Protein AF-A0A1X9NEM0-F1 (afdb_monomer_lite)

Sequence (325 aa):
MRGSNWSEKEVSAAVTAYLKLYSAEKNGEKPVKSHIYNDLSKLHPNRTPKSFELKFQNISAVLHNENLPYCNGLKPRFNYQKLLRLVVLDQLDRTPIPSLEPHEILREKLSFLKNKGAIKADKKGTGKHGLALEEALGISANSSKKPDFMGIELKTKKDKSLQTLFSRTPSNYNYAIDKNDLFRKFAYQDPKRGRKALYTSFNNTPDSLGFYLATTDQKISVMHKNRELCSYEAEDIESALLSKHTRTAYIYITAKSSPPSFTINSVKYCQHPSIIRFLRLVREGKIYLDFTLSEKGEKIKDHGFLWRIKGDSINTLYLSNEDLI

Organism: NCBI:txid716816

pLDDT: mean 93.01, std 8.0, range [38.78, 98.62]

Radius of gyration: 24.97 Å; chains: 1; bounding box: 60×39×76 Å

Foldseek 3Di:
DQDDDQDLVLLLLLLVLQVVLVVCVVVVHDDDLLVSLVVSCVVVVSDHSVNSLVSLLCLCQLCQVVQHAGDAPSAHDVPDDPSNNVSNVVVCVVPPHDHDDQVLSVLVHQVSQQVVPKQAQQDDDDCSVVVSVLVSNNFDPDPDLAARGSREHEAEDADQAKAFQFFDAFPWFDAAPGPVRVQVVQWDQDPVVRWTWDWDKEAQDQDPSQWYWDDDLFWIFIDHPNDTGGIHGLVNVLCSCCSRPQKYKYWHWDFDVVVTIIHTDWIKIFHAFDSVLVRVCRVVRQKMWTFGWIDDPVDIDGPGGTIIGRSVCVNSRGPDMDISD

Secondary structure (DSSP, 8-state):
---PPPPHHHHHHHHHHHHHHHHHHHTT----HHHHHHHHHHHSTTS-HHHHHHHHHHHHHHHHHTT----TT--------HHHHHHHHHHHHHSPPPP--HHHHHHHHHHHHHHH-PEE--S-STTHHHHHHHHHHT-----SSS-SBTTBEEEEESSSS-EEEEE---SEESSSSSHHHHHHHHPEEETTTTEEEEEEEE-SS--TTSEEEEE-SSEEEEEETTEEEEEEEHHHHHHHHHHHHSEEEEEEEEEEETTEEEEEEEEEEEEEE-HHHHHHHHHTT-EEEEEEEEEETTEEEEEEEEEEE-GGGTGGGEEEEEE--

Structure (mmCIF, N/CA/C/O backbone):
data_AF-A0A1X9NEM0-F1
#
_entry.id   AF-A0A1X9NEM0-F1
#
loop_
_atom_site.group_PDB
_atom_site.id
_atom_site.type_symbol
_atom_site.label_atom_id
_atom_site.label_alt_id
_atom_site.label_comp_id
_atom_site.label_asym_id
_atom_site.label_entity_id
_atom_site.label_seq_id
_atom_site.pdbx_PDB_ins_code
_atom_site.Cartn_x
_atom_site.Cartn_y
_atom_site.Cartn_z
_atom_site.occupancy
_atom_site.B_iso_or_equiv
_atom_site.auth_seq_id
_atom_site.auth_comp_id
_atom_site.auth_asym_id
_atom_site.auth_atom_id
_atom_site.pdbx_PDB_model_num
ATOM 1 N N . MET A 1 1 ? -3.016 -6.279 43.813 1.00 38.78 1 MET A N 1
ATOM 2 C CA . MET A 1 1 ? -2.302 -7.103 42.811 1.00 38.78 1 MET A CA 1
ATOM 3 C C . MET A 1 1 ? -2.723 -6.666 41.410 1.00 38.78 1 MET A C 1
ATOM 5 O O . MET A 1 1 ? -3.852 -6.921 41.018 1.00 38.78 1 MET A O 1
ATOM 9 N N . ARG A 1 2 ? -1.874 -5.933 40.677 1.00 41.28 2 ARG A N 1
ATOM 10 C CA . ARG A 1 2 ? -2.163 -5.493 39.298 1.00 41.28 2 ARG A CA 1
ATOM 11 C C . ARG A 1 2 ? -1.501 -6.482 38.338 1.00 41.28 2 ARG A C 1
ATOM 13 O O . ARG A 1 2 ? -0.292 -6.423 38.170 1.00 41.28 2 ARG A O 1
ATOM 20 N N . GLY A 1 3 ? -2.274 -7.412 37.773 1.00 54.12 3 GLY A N 1
ATOM 21 C CA . GLY A 1 3 ? -1.739 -8.421 36.845 1.00 54.12 3 GLY A CA 1
ATOM 22 C C . GLY A 1 3 ? -2.456 -9.774 36.801 1.00 54.12 3 GLY A C 1
ATOM 23 O O . GLY A 1 3 ? -1.958 -10.674 36.138 1.00 54.12 3 GLY A O 1
ATOM 24 N N . SER A 1 4 ? -3.602 -9.953 37.470 1.00 69.31 4 SER A N 1
ATOM 25 C CA . SER A 1 4 ? -4.352 -11.214 37.385 1.00 69.31 4 SER A CA 1
ATOM 26 C C . SER A 1 4 ? -4.863 -11.476 35.963 1.00 69.31 4 SER A C 1
ATOM 28 O O . SER A 1 4 ? -5.190 -10.538 35.220 1.00 69.31 4 SER A O 1
ATOM 30 N N . ASN A 1 5 ? -4.965 -12.756 35.594 1.00 85.69 5 ASN A N 1
ATOM 31 C CA . ASN A 1 5 ? -5.602 -13.192 34.350 1.00 85.69 5 ASN A CA 1
ATOM 32 C C . ASN A 1 5 ? -7.031 -12.637 34.251 1.00 85.69 5 ASN A C 1
ATOM 34 O O . ASN A 1 5 ? -7.720 -12.503 35.262 1.00 85.69 5 ASN A O 1
ATOM 38 N N . TRP A 1 6 ? -7.456 -12.260 33.043 1.00 93.50 6 TRP A N 1
ATOM 39 C CA . TRP A 1 6 ? -8.822 -11.786 32.801 1.00 93.50 6 TRP A CA 1
ATOM 40 C C . TRP A 1 6 ? -9.802 -12.938 32.967 1.00 93.50 6 TRP A C 1
ATOM 42 O O . TRP A 1 6 ? -9.672 -13.942 32.268 1.00 93.50 6 TRP A O 1
ATOM 52 N N . SER A 1 7 ? -10.777 -12.780 33.862 1.00 94.00 7 SER A N 1
ATOM 53 C CA . SER A 1 7 ? -11.834 -13.777 34.035 1.00 94.00 7 SER A CA 1
ATOM 54 C C . SER A 1 7 ? -12.841 -13.709 32.889 1.00 94.00 7 SER A C 1
ATOM 56 O O . SER A 1 7 ? -12.981 -12.682 32.221 1.00 94.00 7 SER A O 1
ATOM 58 N N . GLU A 1 8 ? -13.584 -14.790 32.675 1.00 95.38 8 GLU A N 1
ATOM 59 C CA . GLU A 1 8 ? -14.657 -14.833 31.677 1.00 95.38 8 GLU A CA 1
ATOM 60 C C . GLU A 1 8 ? -15.703 -13.734 31.906 1.00 95.38 8 GLU A C 1
ATOM 62 O O . GLU A 1 8 ? -16.116 -13.072 30.956 1.00 95.38 8 GLU A O 1
ATOM 67 N N . LYS A 1 9 ? -16.054 -13.456 33.169 1.00 95.75 9 LYS A N 1
ATOM 68 C CA . LYS A 1 9 ? -16.986 -12.379 33.538 1.00 95.75 9 LYS A CA 1
ATOM 69 C C . LYS A 1 9 ? -16.477 -11.001 33.102 1.00 95.75 9 LYS A C 1
ATOM 71 O O . LYS A 1 9 ? -17.235 -10.219 32.536 1.00 95.75 9 LYS A O 1
ATOM 76 N N . GLU A 1 10 ? -15.197 -10.701 33.338 1.00 96.62 10 GLU A N 1
ATOM 77 C CA . GLU A 1 10 ? -14.582 -9.428 32.922 1.00 96.62 10 GLU A CA 1
ATOM 78 C C . GLU A 1 10 ? -14.511 -9.303 31.392 1.00 96.62 10 GLU A C 1
ATOM 80 O O . GLU A 1 10 ? -14.746 -8.229 30.835 1.00 96.62 10 GLU A O 1
ATOM 85 N N . VAL A 1 11 ? -14.180 -10.401 30.705 1.00 97.31 11 VAL A N 1
ATOM 86 C CA . VAL A 1 11 ? -14.108 -10.448 29.238 1.00 97.31 11 VAL A CA 1
ATOM 87 C C . VAL A 1 11 ? -15.489 -10.248 28.623 1.00 97.31 11 VAL A C 1
ATOM 89 O O . VAL A 1 11 ? -15.638 -9.398 27.749 1.00 97.31 11 VAL A O 1
ATOM 92 N N . SER A 1 12 ? -16.496 -10.972 29.105 1.00 97.12 12 SER A N 1
ATOM 93 C CA . SER A 1 12 ? -17.871 -10.907 28.599 1.00 97.12 12 SER A CA 1
ATOM 94 C C . SER A 1 12 ? -18.479 -9.518 28.782 1.00 97.12 12 SER A C 1
ATOM 96 O O . SER A 1 12 ? -19.111 -8.994 27.863 1.00 97.12 12 SER A O 1
ATOM 98 N N . ALA A 1 13 ? -18.215 -8.864 29.920 1.00 97.81 13 ALA A N 1
ATOM 99 C CA . ALA A 1 13 ? -18.624 -7.479 30.148 1.00 97.81 13 ALA A CA 1
ATOM 100 C C . ALA A 1 13 ? -17.978 -6.512 29.139 1.00 97.81 13 ALA A C 1
ATOM 102 O O . ALA A 1 13 ? -18.662 -5.658 28.572 1.00 97.81 13 ALA A O 1
ATOM 103 N N . ALA A 1 14 ? -16.678 -6.674 28.860 1.00 97.94 14 ALA A N 1
ATOM 104 C CA . ALA A 1 14 ? -15.978 -5.859 27.869 1.00 97.94 14 ALA A CA 1
ATOM 105 C C . ALA A 1 14 ? -16.512 -6.083 26.442 1.00 97.94 14 ALA A C 1
ATOM 107 O O . ALA A 1 14 ? -16.725 -5.111 25.722 1.00 97.94 14 ALA A O 1
ATOM 108 N N . VAL A 1 15 ? -16.753 -7.338 26.042 1.00 98.06 15 VAL A N 1
ATOM 109 C CA . VAL A 1 15 ? -17.305 -7.686 24.719 1.00 98.06 15 VAL A CA 1
ATOM 110 C C . VAL A 1 15 ? -18.715 -7.123 24.551 1.00 98.06 15 VAL A C 1
ATOM 112 O O . VAL A 1 15 ? -18.986 -6.438 23.568 1.00 98.06 15 VAL A O 1
ATOM 115 N N . THR A 1 16 ? -19.585 -7.305 25.546 1.00 97.31 16 THR A N 1
ATOM 116 C CA . THR A 1 16 ? -20.953 -6.761 25.530 1.00 97.31 16 THR A CA 1
ATOM 117 C C . THR A 1 16 ? -20.948 -5.239 25.381 1.00 97.31 16 THR A C 1
ATOM 119 O O . THR A 1 16 ? -21.658 -4.682 24.544 1.00 97.31 16 THR A O 1
ATOM 122 N N . ALA A 1 17 ? -20.127 -4.543 26.172 1.00 97.75 17 ALA A N 1
ATOM 123 C CA . ALA A 1 17 ? -20.021 -3.089 26.099 1.00 97.75 17 ALA A CA 1
ATOM 124 C C . ALA A 1 17 ? -19.432 -2.611 24.761 1.00 97.75 17 ALA A C 1
ATOM 126 O O . ALA A 1 17 ? -19.866 -1.588 24.231 1.00 97.75 17 ALA A O 1
ATOM 127 N N . TYR A 1 18 ? -18.487 -3.359 24.185 1.00 98.06 18 TYR A N 1
ATOM 128 C CA . TYR A 1 18 ? -17.942 -3.073 22.861 1.00 98.06 18 TYR A CA 1
ATOM 129 C C . TYR A 1 18 ? -19.012 -3.166 21.769 1.00 98.06 18 TYR A C 1
ATOM 131 O O . TYR A 1 18 ? -19.110 -2.264 20.942 1.00 98.06 18 TYR A O 1
ATOM 139 N N . LEU A 1 19 ? -19.833 -4.219 21.762 1.00 96.25 19 LEU A N 1
ATOM 140 C CA . LEU A 1 19 ? -20.875 -4.393 20.743 1.00 96.25 19 LEU A CA 1
ATOM 141 C C . LEU A 1 19 ? -21.992 -3.348 20.862 1.00 96.25 19 LEU A C 1
ATOM 143 O O . LEU A 1 19 ? -22.514 -2.882 19.848 1.00 96.25 19 LEU A O 1
ATOM 147 N N . LYS A 1 20 ? -22.306 -2.910 22.088 1.00 96.00 20 LYS A N 1
ATOM 148 C CA . LYS A 1 20 ? -23.198 -1.761 22.316 1.00 96.00 20 LYS A CA 1
ATOM 149 C C . LYS A 1 20 ? -22.610 -0.474 21.741 1.00 96.00 20 LYS A C 1
ATOM 151 O O . LYS A 1 20 ? -23.306 0.249 21.037 1.00 96.00 20 LYS A O 1
ATOM 156 N N . LEU A 1 21 ? -21.322 -0.219 21.987 1.00 96.56 21 LEU A N 1
ATOM 157 C CA . LEU A 1 21 ? -20.603 0.911 21.393 1.00 96.56 21 LEU A CA 1
ATOM 158 C C . LEU A 1 21 ? -20.609 0.839 19.858 1.00 96.56 21 LEU A C 1
ATOM 160 O O . LEU A 1 21 ? -20.847 1.854 19.213 1.00 96.56 21 LEU A O 1
ATOM 164 N N . TYR A 1 22 ? -20.371 -0.340 19.280 1.00 95.62 22 TYR A N 1
ATOM 165 C CA . TYR A 1 22 ? -20.419 -0.551 17.833 1.00 95.62 22 TYR A CA 1
ATOM 166 C C . TYR A 1 22 ? -21.799 -0.214 17.256 1.00 95.62 22 TYR A C 1
ATOM 168 O O . TYR A 1 22 ? -21.894 0.560 16.307 1.00 95.62 22 TYR A O 1
ATOM 176 N N . SER A 1 23 ? -22.862 -0.743 17.865 1.00 94.38 23 SER A N 1
ATOM 177 C CA . SER A 1 23 ? -24.245 -0.497 17.433 1.00 94.38 23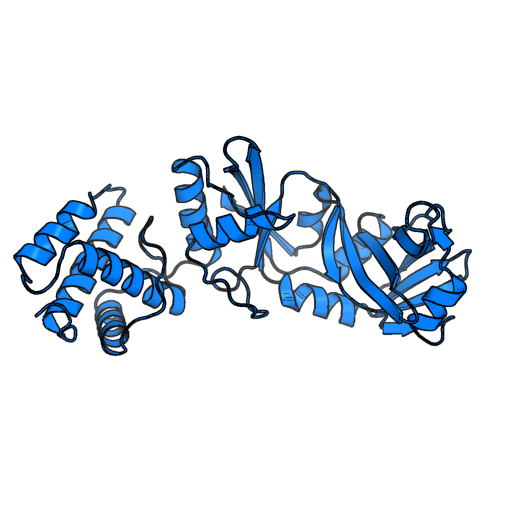 SER A CA 1
ATOM 178 C C . SER A 1 23 ? -24.604 0.990 17.511 1.00 94.38 23 SER A C 1
ATOM 180 O O . SER A 1 23 ? -25.146 1.542 16.559 1.00 94.38 23 SER A O 1
ATOM 182 N N . ALA A 1 24 ? -24.223 1.664 18.600 1.00 95.00 24 ALA A N 1
ATOM 183 C CA . ALA A 1 24 ? -24.415 3.103 18.759 1.00 95.00 24 ALA A CA 1
ATOM 184 C C . ALA A 1 24 ? -23.673 3.910 17.675 1.00 95.00 24 ALA A C 1
ATOM 186 O O . ALA A 1 24 ? -24.271 4.772 17.033 1.00 95.00 24 ALA A O 1
ATOM 187 N N . GLU A 1 25 ? -22.396 3.599 17.399 1.00 93.62 25 GLU A N 1
ATOM 188 C CA . GLU A 1 25 ? -21.638 4.254 16.318 1.00 93.62 25 GLU A CA 1
ATOM 189 C C . GLU A 1 25 ? -22.302 4.047 14.943 1.00 93.62 25 GLU A C 1
ATOM 191 O O . GLU A 1 25 ? -22.322 4.970 14.127 1.00 93.62 25 GLU A O 1
ATOM 196 N N . LYS A 1 26 ? -22.872 2.863 14.685 1.00 91.69 26 LYS A N 1
ATOM 197 C CA . LYS A 1 26 ? -23.581 2.557 13.431 1.00 91.69 26 LYS A CA 1
ATOM 198 C C . LYS A 1 26 ? -24.909 3.299 13.296 1.00 91.69 26 LYS A C 1
ATOM 200 O O . LYS A 1 26 ? -25.263 3.681 12.186 1.00 91.69 26 LYS A O 1
ATOM 205 N N . ASN A 1 27 ? -25.569 3.596 14.411 1.00 93.25 27 ASN A N 1
ATOM 206 C CA . ASN A 1 27 ? -26.772 4.430 14.456 1.00 93.25 27 ASN A CA 1
ATOM 207 C C . ASN A 1 27 ? -26.468 5.941 14.397 1.00 93.25 27 ASN A C 1
ATOM 209 O O . ASN A 1 27 ? -27.368 6.762 14.555 1.00 93.25 27 ASN A O 1
ATOM 213 N N . GLY A 1 28 ? -25.207 6.331 14.173 1.00 91.88 28 GLY A N 1
ATOM 214 C CA . GLY A 1 28 ? -24.791 7.732 14.081 1.00 91.88 28 GLY A CA 1
ATOM 215 C C . GLY A 1 28 ? -24.584 8.417 15.434 1.00 91.88 28 GLY A C 1
ATOM 216 O O . GLY A 1 28 ? -24.274 9.612 15.479 1.00 91.88 28 GLY A O 1
ATOM 217 N N . GLU A 1 29 ? -24.701 7.680 16.538 1.00 94.62 29 GLU A N 1
ATOM 218 C CA . GLU A 1 29 ? -24.400 8.197 17.866 1.00 94.62 29 GLU A CA 1
ATOM 219 C C . GLU A 1 29 ? -22.887 8.401 18.035 1.00 94.62 29 GLU A C 1
ATOM 221 O O . GLU A 1 29 ? -22.053 7.762 17.385 1.00 94.62 29 GLU A O 1
ATOM 226 N N . LYS A 1 30 ? -22.500 9.284 18.963 1.00 90.50 30 LYS A N 1
ATOM 227 C CA . LYS A 1 30 ? -21.088 9.569 19.273 1.00 90.50 30 LYS A CA 1
ATOM 228 C C . LYS A 1 30 ? -20.768 9.311 20.751 1.00 90.50 30 LYS A C 1
ATOM 230 O O . LYS A 1 30 ? -20.465 10.265 21.473 1.00 90.50 30 LYS A O 1
ATOM 235 N N . PRO A 1 31 ? -20.819 8.052 21.233 1.00 91.88 31 PRO A N 1
ATOM 236 C CA . PRO A 1 31 ? -20.556 7.760 22.635 1.00 91.88 31 PRO A CA 1
ATOM 237 C C . PRO A 1 31 ? -19.139 8.160 23.057 1.00 91.88 31 PRO A C 1
ATOM 239 O O . PRO A 1 31 ? -18.149 7.925 22.353 1.00 91.88 31 PRO A O 1
ATOM 242 N N . VAL A 1 32 ? -19.023 8.712 24.264 1.00 94.38 32 VAL A N 1
ATOM 243 C CA . VAL A 1 32 ? -17.734 9.065 24.861 1.00 94.38 32 VAL A CA 1
ATOM 244 C C . VAL A 1 32 ? -17.101 7.808 25.459 1.00 94.38 32 VAL A C 1
ATOM 246 O O . VAL A 1 32 ? -17.431 7.381 26.564 1.00 94.38 32 VAL A O 1
ATOM 249 N N . LYS A 1 33 ? -16.159 7.209 24.723 1.00 95.62 33 LYS A N 1
ATOM 250 C CA . LYS A 1 33 ? -15.505 5.936 25.085 1.00 95.62 33 LYS A CA 1
ATOM 251 C C . LYS A 1 33 ? -14.910 5.920 26.503 1.00 95.62 33 LYS A C 1
ATOM 253 O O . LYS A 1 33 ? -14.956 4.888 27.165 1.00 95.62 33 LYS A O 1
ATOM 258 N N . SER A 1 34 ? -14.385 7.048 26.991 1.00 96.50 34 SER A N 1
ATOM 259 C CA . SER A 1 34 ? -13.824 7.138 28.348 1.00 96.50 34 SER A CA 1
ATOM 260 C C . SER A 1 34 ? -14.867 6.906 29.446 1.00 96.50 34 SER A C 1
ATOM 262 O O . SER A 1 34 ? -14.522 6.307 30.462 1.00 96.50 34 SER A O 1
ATOM 264 N N . HIS A 1 35 ? -16.130 7.300 29.245 1.00 97.50 35 HIS A N 1
ATOM 265 C CA . HIS A 1 35 ? -17.208 7.018 30.200 1.00 97.50 35 HIS A CA 1
ATOM 266 C C . HIS A 1 35 ? -17.460 5.510 30.302 1.00 97.50 35 HIS A C 1
ATOM 268 O O . HIS A 1 35 ? -17.436 4.965 31.401 1.00 97.50 35 HIS A O 1
ATOM 274 N N . ILE A 1 36 ? -17.540 4.819 29.159 1.00 97.88 36 ILE A N 1
ATOM 275 C CA . ILE A 1 36 ? -17.721 3.359 29.099 1.00 97.88 36 ILE A CA 1
ATOM 276 C C . ILE A 1 36 ? -16.602 2.640 29.865 1.00 97.88 36 ILE A C 1
ATOM 278 O O . ILE A 1 36 ? -16.859 1.724 30.645 1.00 97.88 36 ILE A O 1
ATOM 282 N N . TYR A 1 37 ? -15.347 3.063 29.682 1.00 98.12 37 TYR A N 1
ATOM 283 C CA . TYR A 1 37 ? -14.214 2.454 30.384 1.00 98.12 37 TYR A CA 1
ATOM 284 C C . TYR A 1 37 ? -14.254 2.694 31.894 1.00 98.12 37 TYR A C 1
ATOM 286 O O . TYR A 1 37 ? -13.898 1.801 32.663 1.00 98.12 37 TYR A O 1
ATOM 294 N N . ASN A 1 38 ? -14.679 3.886 32.318 1.00 97.56 38 ASN A N 1
ATOM 295 C CA . ASN A 1 38 ? -14.837 4.216 33.731 1.00 97.56 38 ASN A CA 1
ATOM 296 C C . ASN A 1 38 ? -15.950 3.383 34.371 1.00 97.56 38 ASN A C 1
ATOM 298 O O . ASN A 1 38 ? -15.751 2.844 35.456 1.00 97.56 38 ASN A O 1
ATOM 302 N N . ASP A 1 39 ? -17.083 3.220 33.695 1.00 97.94 39 ASP A N 1
ATOM 303 C CA . ASP A 1 39 ? -18.210 2.449 34.220 1.00 97.94 39 ASP A CA 1
ATOM 304 C C . ASP A 1 39 ? -17.885 0.955 34.313 1.00 97.94 39 ASP A C 1
ATOM 306 O O . ASP A 1 39 ? -18.138 0.330 35.343 1.00 97.94 39 ASP A O 1
ATOM 310 N N . LEU A 1 40 ? -17.202 0.397 33.308 1.00 97.81 40 LEU A N 1
ATOM 311 C CA . LEU A 1 40 ? -16.676 -0.969 33.381 1.00 97.81 40 LEU A CA 1
ATOM 312 C C . LEU A 1 40 ? -15.669 -1.143 34.528 1.00 97.81 40 LEU A C 1
ATOM 314 O O . LEU A 1 40 ? -15.681 -2.166 35.208 1.00 97.81 40 LEU A O 1
ATOM 318 N N . SER A 1 41 ? -14.813 -0.148 34.774 1.00 96.94 41 SER A N 1
ATOM 319 C CA . SER A 1 41 ? -13.846 -0.175 35.877 1.00 96.94 41 SER A CA 1
ATOM 320 C C . SER A 1 41 ? -14.517 -0.124 37.253 1.00 96.94 41 SER A C 1
ATOM 322 O O . SER A 1 41 ? -14.085 -0.842 38.152 1.00 96.94 41 SER A O 1
ATOM 324 N N . LYS A 1 42 ? -15.615 0.629 37.414 1.00 96.88 42 LYS A N 1
ATOM 325 C CA . LYS A 1 42 ? -16.424 0.618 38.650 1.00 96.88 42 LYS A CA 1
ATOM 326 C C . LYS A 1 42 ? -17.036 -0.762 38.915 1.00 96.88 42 LYS A C 1
ATOM 328 O O . LYS A 1 42 ? -17.040 -1.216 40.054 1.00 96.88 42 LYS A O 1
ATOM 333 N N . LEU A 1 43 ? -17.522 -1.437 37.868 1.00 96.38 43 LEU A N 1
ATOM 334 C CA . LEU A 1 43 ? -18.105 -2.784 37.966 1.00 96.38 43 LEU A CA 1
ATOM 335 C C . LEU A 1 43 ? -17.050 -3.882 38.180 1.00 96.38 43 LEU A C 1
ATOM 337 O O . LEU A 1 43 ? -17.340 -4.923 38.769 1.00 96.38 43 LEU A O 1
ATOM 341 N N . HIS A 1 44 ? -15.825 -3.656 37.705 1.00 95.12 44 HIS A N 1
ATOM 342 C CA . HIS A 1 44 ? -14.708 -4.593 37.781 1.00 95.12 44 HIS A CA 1
ATOM 343 C C . HIS A 1 44 ? -13.471 -3.903 38.383 1.00 95.12 44 HIS A C 1
ATOM 345 O O . HIS A 1 44 ? -12.524 -3.596 37.652 1.00 95.12 44 HIS A O 1
ATOM 351 N N . PRO A 1 45 ? -13.429 -3.691 39.714 1.00 90.25 45 PRO A N 1
ATOM 352 C CA . PRO A 1 45 ? -12.425 -2.843 40.372 1.00 90.25 45 PRO A CA 1
ATOM 353 C C . PRO A 1 45 ? -10.977 -3.352 40.247 1.00 90.25 45 PRO A C 1
ATOM 355 O O . PRO A 1 45 ? -10.026 -2.600 40.456 1.00 90.25 45 PRO A O 1
ATOM 358 N N . ASN A 1 46 ? -10.781 -4.611 39.840 1.00 92.00 46 ASN A N 1
ATOM 359 C CA . ASN A 1 46 ? -9.462 -5.172 39.526 1.00 92.00 46 ASN A CA 1
ATOM 360 C C . ASN A 1 46 ? -8.880 -4.671 38.187 1.00 92.00 46 ASN A C 1
ATOM 362 O O . ASN A 1 46 ? -7.717 -4.946 37.874 1.00 92.00 46 ASN A O 1
ATOM 366 N N . ARG A 1 47 ? -9.665 -3.946 37.379 1.00 94.44 47 ARG A N 1
ATOM 367 C CA . ARG A 1 47 ? -9.286 -3.433 36.057 1.00 94.44 47 ARG A CA 1
ATOM 368 C C . ARG A 1 47 ? -9.413 -1.922 36.013 1.00 94.44 47 ARG A C 1
ATOM 370 O O . ARG A 1 47 ? -10.410 -1.356 36.443 1.00 94.44 47 ARG A O 1
ATOM 377 N N . THR A 1 48 ? -8.409 -1.265 35.440 1.00 96.44 48 THR A N 1
ATOM 378 C CA . THR A 1 48 ? -8.434 0.188 35.237 1.00 96.44 48 THR A CA 1
ATOM 379 C C . THR A 1 48 ? -9.172 0.542 33.942 1.00 96.44 48 THR A C 1
ATOM 381 O O . THR A 1 48 ? -9.258 -0.302 33.040 1.00 96.44 48 THR A O 1
ATOM 384 N N . PRO A 1 49 ? -9.610 1.802 33.764 1.00 97.50 49 PRO A N 1
ATOM 385 C CA . PRO A 1 49 ? -10.171 2.258 32.492 1.00 97.50 49 PRO A CA 1
ATOM 386 C C . PRO A 1 49 ? -9.210 2.018 31.317 1.00 97.50 49 PRO A C 1
ATOM 388 O O . PRO A 1 49 ? -9.615 1.575 30.242 1.00 97.50 49 PRO A O 1
ATOM 391 N N . LYS A 1 50 ? -7.899 2.200 31.542 1.00 96.69 50 LYS A N 1
ATOM 392 C CA . LYS A 1 50 ? -6.877 1.925 30.523 1.00 96.69 50 LYS A CA 1
ATOM 393 C C . LYS A 1 50 ? -6.818 0.445 30.134 1.00 96.69 50 LYS A C 1
ATOM 395 O O . LYS A 1 50 ? -6.602 0.127 28.966 1.00 96.69 50 LYS A O 1
ATOM 400 N N . SER A 1 51 ? -7.017 -0.467 31.087 1.00 95.88 51 SER A N 1
ATOM 401 C CA . SER A 1 51 ? -7.094 -1.903 30.800 1.00 95.88 51 SER A CA 1
ATOM 402 C C . SER A 1 51 ? -8.285 -2.243 29.897 1.00 95.88 51 SER A C 1
ATOM 404 O O . SER A 1 51 ? -8.132 -3.079 29.007 1.00 95.88 51 SER A O 1
ATOM 406 N N . PHE A 1 52 ? -9.431 -1.578 30.072 1.00 97.69 52 PHE A N 1
ATOM 407 C CA . PHE A 1 52 ? -10.594 -1.747 29.194 1.00 97.69 52 PHE A CA 1
ATOM 408 C C . PHE A 1 52 ? -10.383 -1.154 27.802 1.00 97.69 52 PHE A C 1
ATOM 410 O O . PHE A 1 52 ? -10.715 -1.815 26.823 1.00 97.69 52 PHE A O 1
ATOM 417 N N . GLU A 1 53 ? -9.744 0.011 27.679 1.00 97.81 53 GLU A N 1
ATOM 418 C CA . GLU A 1 53 ? -9.369 0.564 26.368 1.00 97.81 53 GLU A CA 1
ATOM 419 C C . GLU A 1 53 ? -8.505 -0.430 25.569 1.00 97.81 53 GLU A C 1
ATOM 421 O O . GLU A 1 53 ? -8.794 -0.730 24.409 1.00 97.81 53 GLU A O 1
ATOM 426 N N . LEU A 1 54 ? -7.472 -1.000 26.202 1.00 96.50 54 LEU A N 1
ATOM 427 C CA . LEU A 1 54 ? -6.621 -2.018 25.575 1.00 96.50 54 LEU A CA 1
ATOM 428 C C . LEU A 1 54 ? -7.410 -3.290 25.235 1.00 96.50 54 LEU A C 1
ATOM 430 O O . LEU A 1 54 ? -7.180 -3.893 24.186 1.00 96.50 54 LEU A O 1
ATOM 434 N N . LYS A 1 55 ? -8.368 -3.682 26.083 1.00 97.38 55 LYS A N 1
ATOM 435 C CA . LYS A 1 55 ? -9.250 -4.821 25.810 1.00 97.38 55 LYS A CA 1
ATOM 436 C C . LYS A 1 55 ? -10.151 -4.567 24.599 1.00 97.38 55 LYS A C 1
ATOM 438 O O . LYS A 1 55 ? -10.305 -5.459 23.775 1.00 97.38 55 LYS A O 1
ATOM 443 N N . PHE A 1 56 ? -10.676 -3.356 24.434 1.00 98.31 56 PHE A N 1
ATOM 444 C CA . PHE A 1 56 ? -11.484 -2.963 23.274 1.00 98.31 56 PHE A CA 1
ATOM 445 C C . PHE A 1 56 ? -10.656 -2.955 21.978 1.00 98.31 56 PHE A C 1
ATOM 447 O O . PHE A 1 56 ? -11.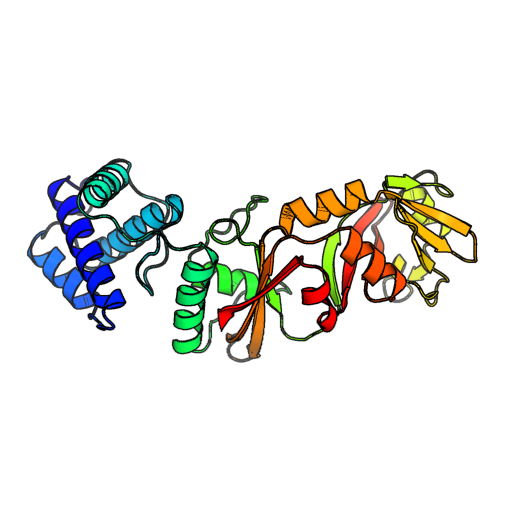127 -3.380 20.921 1.00 98.31 56 PHE A O 1
ATOM 454 N N . GLN A 1 57 ? -9.389 -2.543 22.051 1.00 97.44 57 GLN A N 1
ATOM 455 C CA . GLN A 1 57 ? -8.445 -2.684 20.936 1.00 97.44 57 GLN A CA 1
ATOM 456 C C . GLN A 1 57 ? -8.163 -4.157 20.602 1.00 97.44 57 GLN A C 1
ATOM 458 O O . GLN A 1 57 ? -8.043 -4.515 19.430 1.00 97.44 57 GLN A O 1
ATOM 463 N N . ASN A 1 58 ? -8.096 -5.034 21.610 1.00 97.31 58 ASN A N 1
ATOM 464 C CA . ASN A 1 58 ? -7.991 -6.473 21.378 1.00 97.31 58 ASN A CA 1
ATOM 465 C C . ASN A 1 58 ? -9.252 -7.049 20.713 1.00 97.31 58 ASN A C 1
ATOM 467 O O . ASN A 1 58 ? -9.119 -7.856 19.801 1.00 97.31 58 ASN A O 1
ATOM 471 N N . ILE A 1 59 ? -10.455 -6.618 21.112 1.00 98.06 59 ILE A N 1
ATOM 472 C CA . ILE A 1 59 ? -11.711 -7.022 20.449 1.00 98.06 59 ILE A CA 1
ATOM 473 C C . ILE A 1 59 ? -11.684 -6.596 18.977 1.00 98.06 59 ILE A C 1
ATOM 475 O O . ILE A 1 59 ? -11.957 -7.406 18.099 1.00 98.06 59 ILE A O 1
ATOM 479 N N . SER A 1 60 ? -11.239 -5.368 18.695 1.00 97.31 60 SER A N 1
ATOM 480 C CA . SER A 1 60 ? -11.078 -4.873 17.318 1.00 97.31 60 SER A CA 1
ATOM 481 C C . SER A 1 60 ? -10.096 -5.723 16.500 1.00 97.31 60 SER A C 1
ATOM 483 O O . SER A 1 60 ? -10.292 -5.890 15.304 1.00 97.31 60 SER A O 1
ATOM 485 N N . ALA A 1 61 ? -9.065 -6.301 17.128 1.00 95.50 61 ALA A N 1
ATOM 486 C CA . ALA A 1 61 ? -8.164 -7.243 16.461 1.00 95.50 61 ALA A CA 1
ATOM 487 C C . ALA A 1 61 ? -8.793 -8.610 16.187 1.00 95.50 61 ALA A C 1
ATOM 489 O O . ALA A 1 61 ? -8.496 -9.198 15.151 1.00 95.50 61 ALA A O 1
ATOM 490 N N . VAL A 1 62 ? -9.662 -9.106 17.076 1.00 96.06 62 VAL A N 1
ATOM 491 C CA . VAL A 1 62 ? -10.443 -10.319 16.794 1.00 96.06 62 VAL A CA 1
ATOM 492 C C . VAL A 1 62 ? -11.350 -10.069 15.591 1.00 96.06 62 VAL A C 1
ATOM 494 O O . VAL A 1 62 ? -11.257 -10.808 14.621 1.00 96.06 62 VAL A O 1
ATOM 497 N N . LEU A 1 63 ? -12.130 -8.982 15.596 1.00 96.06 63 LEU A N 1
ATOM 498 C CA . LEU A 1 63 ? -13.006 -8.621 14.473 1.00 96.06 63 LEU A CA 1
ATOM 499 C C . LEU A 1 63 ? -12.223 -8.421 13.171 1.00 96.06 63 LEU A C 1
ATOM 501 O O . LEU A 1 63 ? -12.630 -8.921 12.129 1.00 96.06 63 LEU A O 1
ATOM 505 N N . HIS A 1 64 ? -11.056 -7.773 13.236 1.00 94.00 64 HIS A N 1
ATOM 506 C CA . HIS A 1 64 ? -10.182 -7.625 12.076 1.00 94.00 64 HIS A CA 1
ATOM 507 C C . HIS A 1 64 ? -9.749 -8.981 11.492 1.00 94.00 64 HIS A C 1
ATOM 509 O O . HIS A 1 64 ? -9.728 -9.144 10.276 1.00 94.00 64 HIS A O 1
ATOM 515 N N . ASN A 1 65 ? -9.397 -9.955 12.336 1.00 92.38 65 ASN A N 1
ATOM 516 C CA . ASN A 1 65 ? -8.997 -11.290 11.879 1.00 92.38 65 ASN A CA 1
ATOM 517 C C . ASN A 1 65 ? -10.150 -12.076 11.242 1.00 92.38 65 ASN A C 1
ATOM 519 O O . ASN A 1 65 ? -9.898 -12.900 10.369 1.00 92.38 65 ASN A O 1
ATOM 523 N N . GLU A 1 66 ? -11.388 -11.794 11.645 1.00 92.69 66 GLU A N 1
ATOM 524 C CA . GLU A 1 66 ? -12.601 -12.373 11.056 1.00 92.69 66 GLU A CA 1
ATOM 525 C C . GLU A 1 66 ? -13.131 -11.541 9.860 1.00 92.69 66 GLU A C 1
ATOM 527 O O . GLU A 1 66 ? -14.228 -11.794 9.375 1.00 92.69 66 GLU A O 1
ATOM 532 N N . ASN A 1 67 ? -12.369 -10.547 9.366 1.00 93.38 67 ASN A N 1
ATOM 533 C CA . ASN A 1 67 ? -12.768 -9.596 8.310 1.00 93.38 67 ASN A CA 1
ATOM 534 C C . ASN A 1 67 ? -14.088 -8.851 8.597 1.00 93.38 67 ASN A C 1
ATOM 536 O O . ASN A 1 67 ? -14.843 -8.525 7.684 1.00 93.38 67 ASN A O 1
ATOM 540 N N . LEU A 1 68 ? -14.363 -8.562 9.870 1.00 95.50 68 LEU A N 1
ATOM 541 C CA . LEU A 1 68 ? -15.563 -7.854 10.307 1.00 95.50 68 LEU A CA 1
ATOM 542 C C . LEU A 1 68 ? -15.280 -6.375 10.604 1.00 95.50 68 LEU A C 1
ATOM 544 O O . LEU A 1 68 ? -14.177 -6.014 11.040 1.00 95.50 68 LEU A O 1
ATOM 548 N N . PRO A 1 69 ? -16.280 -5.493 10.421 1.00 95.62 69 PRO A N 1
ATOM 549 C CA . PRO A 1 69 ? -16.158 -4.100 10.819 1.00 95.62 69 PRO A CA 1
ATOM 550 C C . PRO A 1 69 ? -15.989 -3.968 12.338 1.00 95.62 69 PRO A C 1
ATOM 552 O O . PRO A 1 69 ? -16.525 -4.737 13.129 1.00 95.62 69 PRO A O 1
ATOM 555 N N . TYR A 1 70 ? -15.251 -2.940 12.748 1.00 95.81 70 TYR A N 1
ATOM 556 C CA . TYR A 1 70 ? -14.920 -2.653 14.145 1.00 95.81 70 TYR A CA 1
ATOM 557 C C . TYR A 1 70 ? -15.081 -1.156 14.436 1.00 95.81 70 TYR A C 1
ATOM 559 O O . TYR A 1 70 ? -15.156 -0.352 13.508 1.00 95.81 70 TYR A O 1
ATOM 567 N N . CYS A 1 71 ? -15.126 -0.744 15.702 1.00 95.75 71 CYS A N 1
ATOM 568 C CA . CYS A 1 71 ? -15.353 0.657 16.081 1.00 95.75 71 CYS A CA 1
ATOM 569 C C . CYS A 1 71 ? -14.240 1.609 15.606 1.00 95.75 71 CYS A C 1
ATOM 571 O O . CYS A 1 71 ? -13.067 1.240 15.457 1.00 95.75 71 CYS A O 1
ATOM 573 N N . ASN A 1 72 ? -14.581 2.878 15.390 1.00 93.25 72 ASN A N 1
ATOM 574 C CA . ASN A 1 72 ? -13.622 3.899 14.969 1.00 93.25 72 ASN A CA 1
ATOM 575 C C . ASN A 1 72 ? -12.754 4.414 16.127 1.00 93.25 72 ASN A C 1
ATOM 577 O O . ASN A 1 72 ? -13.184 4.555 17.273 1.00 93.25 72 ASN A O 1
ATOM 581 N N . GLY A 1 73 ? -11.480 4.693 15.840 1.00 91.56 73 GLY A N 1
ATOM 582 C CA . GLY A 1 73 ? -10.501 5.110 16.852 1.00 91.56 73 GLY A CA 1
ATOM 583 C C . GLY A 1 73 ? -10.024 3.995 17.795 1.00 91.56 73 GLY A C 1
ATOM 584 O O . GLY A 1 73 ? -9.155 4.253 18.626 1.00 91.56 73 GLY A O 1
ATOM 585 N N . LEU A 1 74 ? -10.527 2.764 17.649 1.00 95.00 74 LEU A N 1
ATOM 586 C CA . LEU A 1 74 ? -10.058 1.579 18.370 1.00 95.00 74 LEU A CA 1
ATOM 587 C C . LEU A 1 74 ? -9.185 0.726 17.455 1.00 95.00 74 LEU A C 1
ATOM 589 O O . LEU A 1 74 ? -9.643 -0.208 16.808 1.00 95.00 74 LEU A O 1
ATOM 593 N N . LYS A 1 75 ? -7.905 1.102 17.378 1.00 93.69 75 LYS A N 1
ATOM 594 C CA . LYS A 1 75 ? -6.914 0.402 16.554 1.00 93.69 75 LYS A CA 1
ATOM 595 C C . LYS A 1 75 ? -6.775 -1.062 17.005 1.00 93.69 75 LYS A C 1
ATOM 597 O O . LYS A 1 75 ? -6.622 -1.282 18.209 1.00 93.69 75 LYS A O 1
ATOM 602 N N . PRO A 1 76 ? -6.778 -2.040 16.083 1.00 95.19 76 PRO A N 1
ATOM 603 C CA . PRO A 1 76 ? -6.508 -3.437 16.401 1.00 95.19 76 PRO A CA 1
ATOM 604 C C . PRO A 1 76 ? -5.210 -3.634 17.195 1.00 95.19 76 PRO A C 1
ATOM 606 O O . PRO A 1 76 ? -4.145 -3.144 16.821 1.00 95.19 76 PRO A O 1
ATOM 609 N N . ARG A 1 77 ? -5.288 -4.387 18.298 1.00 94.00 77 ARG A N 1
ATOM 610 C CA . ARG A 1 77 ? -4.127 -4.859 19.064 1.00 94.00 77 ARG A CA 1
ATOM 611 C C . ARG A 1 77 ? -4.109 -6.388 19.096 1.00 94.00 77 ARG A C 1
ATOM 613 O O . ARG A 1 77 ? -4.843 -7.000 19.866 1.00 94.00 77 ARG A O 1
ATOM 620 N N . PHE A 1 78 ? -3.252 -6.995 18.278 1.00 91.38 78 PHE A N 1
ATOM 621 C CA . PHE A 1 78 ? -3.260 -8.441 17.994 1.00 91.38 78 PHE A CA 1
ATOM 622 C C . PHE A 1 78 ? -2.701 -9.341 19.106 1.00 91.38 78 PHE A C 1
ATOM 624 O O . PHE A 1 78 ? -2.905 -10.549 19.072 1.00 91.38 78 PHE A O 1
ATOM 631 N N . ASN A 1 79 ? -2.032 -8.779 20.116 1.00 91.00 79 ASN A N 1
ATOM 632 C CA . ASN A 1 79 ? -1.634 -9.549 21.293 1.00 91.00 79 ASN A CA 1
ATOM 633 C C . ASN A 1 79 ? -2.817 -9.661 22.270 1.00 91.00 79 ASN A C 1
ATOM 635 O O . ASN A 1 79 ? -3.086 -8.721 23.029 1.00 91.00 79 ASN A O 1
ATOM 639 N N . TYR A 1 80 ? -3.529 -10.789 22.221 1.00 92.38 80 TYR A N 1
ATOM 640 C CA . TYR A 1 80 ? -4.663 -11.096 23.089 1.00 92.38 80 TYR A CA 1
ATOM 641 C C . TYR A 1 80 ? -4.733 -12.582 23.471 1.00 92.38 80 TYR A C 1
ATOM 643 O O . TYR A 1 80 ? -4.236 -13.461 22.775 1.00 92.38 80 TYR A O 1
ATOM 651 N N . GLN A 1 81 ? -5.387 -12.866 24.598 1.00 89.81 81 GLN A N 1
ATOM 652 C CA . GLN A 1 81 ? -5.585 -14.222 25.120 1.00 89.81 81 GLN A CA 1
ATOM 653 C C . GLN A 1 81 ? -6.610 -15.027 24.302 1.00 89.81 81 GLN A C 1
ATOM 655 O O . GLN A 1 81 ? -7.597 -14.464 23.825 1.00 89.81 81 GLN A O 1
ATOM 660 N N . LYS A 1 82 ? -6.453 -16.358 24.242 1.00 94.19 82 LYS A N 1
ATOM 661 C CA . LYS A 1 82 ? -7.401 -17.265 23.560 1.00 94.19 82 LYS A CA 1
ATOM 662 C C . LYS A 1 82 ? -8.846 -17.104 24.055 1.00 94.19 82 LYS A C 1
ATOM 664 O O . LYS A 1 82 ? -9.754 -17.051 23.234 1.00 94.19 82 LYS A O 1
ATOM 669 N N . LEU A 1 83 ? -9.039 -16.926 25.369 1.00 95.88 83 LEU A N 1
ATOM 670 C CA . LEU A 1 83 ? -10.358 -16.706 25.981 1.00 95.88 83 LEU A CA 1
ATOM 671 C C . LEU A 1 83 ? -11.116 -15.526 25.351 1.00 95.88 83 LEU A C 1
ATOM 673 O O . LEU A 1 83 ? -12.315 -15.623 25.137 1.00 95.88 83 LEU A O 1
ATOM 677 N N . LEU A 1 84 ? -10.428 -14.428 25.011 1.00 97.00 84 LEU A N 1
ATOM 678 C CA . LEU A 1 84 ? -11.088 -13.277 24.389 1.00 97.00 84 LEU A CA 1
ATOM 679 C C . LEU A 1 84 ? -11.679 -13.648 23.031 1.00 97.00 84 LEU A C 1
ATOM 681 O O . LEU A 1 84 ? -12.804 -13.264 22.742 1.00 97.00 84 LEU A O 1
ATOM 685 N N . ARG A 1 85 ? -10.925 -14.390 22.211 1.00 96.94 85 ARG A N 1
ATOM 686 C CA . ARG A 1 85 ? -11.408 -14.821 20.898 1.00 96.94 85 ARG A CA 1
ATOM 687 C C . ARG A 1 85 ? -12.648 -15.696 21.041 1.00 96.94 85 ARG A C 1
ATOM 689 O O . ARG A 1 85 ? -13.616 -15.443 20.346 1.00 96.94 85 ARG A O 1
ATOM 696 N N . LEU A 1 86 ? -12.627 -16.671 21.952 1.00 97.12 86 LEU A N 1
ATOM 697 C CA . LEU A 1 86 ? -13.769 -17.564 22.176 1.00 97.12 86 LEU A CA 1
ATOM 698 C C . LEU A 1 86 ? -15.031 -16.790 22.570 1.00 97.12 86 LEU A C 1
ATOM 700 O O . LEU A 1 86 ? -16.063 -16.979 21.943 1.00 97.12 86 LEU A O 1
ATOM 704 N N . VAL A 1 87 ? -14.928 -15.866 23.531 1.00 97.81 87 VAL A N 1
ATOM 705 C CA . VAL A 1 87 ? -16.080 -15.063 23.978 1.00 97.81 87 VAL A CA 1
ATOM 706 C C . VAL A 1 87 ? -16.587 -14.127 22.877 1.00 97.81 87 VAL A C 1
ATOM 708 O O . VAL A 1 87 ? -17.791 -13.956 22.731 1.00 97.81 87 VAL A O 1
ATOM 711 N N . VAL A 1 88 ? -15.696 -13.523 22.080 1.00 97.62 88 VAL A N 1
ATOM 712 C CA . VAL A 1 88 ? -16.123 -12.700 20.935 1.00 97.62 88 VAL A CA 1
ATOM 713 C C . VAL A 1 88 ? -16.881 -13.548 19.915 1.00 97.62 88 VAL A C 1
ATOM 715 O O . VAL A 1 88 ? -17.937 -13.123 19.468 1.00 97.62 88 VAL A O 1
ATOM 718 N N . LEU A 1 89 ? -16.376 -14.733 19.564 1.00 96.44 89 LEU A N 1
ATOM 719 C CA . LEU A 1 89 ? -17.026 -15.603 18.580 1.00 96.44 89 LEU A CA 1
ATOM 720 C C . LEU A 1 89 ? -18.374 -16.145 19.074 1.00 96.44 89 LEU A C 1
ATOM 722 O O . LEU A 1 89 ? -19.339 -16.082 18.325 1.00 96.44 89 LEU A O 1
ATOM 726 N N . ASP A 1 90 ? -18.463 -16.600 20.327 1.00 96.44 90 ASP A N 1
ATOM 727 C CA . ASP A 1 90 ? -19.735 -17.027 20.937 1.00 96.44 90 ASP A CA 1
ATOM 728 C C . ASP A 1 90 ? -20.760 -15.881 20.960 1.00 96.44 90 ASP A C 1
ATOM 730 O O . ASP A 1 90 ? -21.932 -16.071 20.642 1.00 96.44 90 ASP A O 1
ATOM 734 N N . GLN A 1 91 ? -20.320 -14.655 21.252 1.00 95.19 91 GLN A N 1
ATOM 735 C CA . GLN A 1 91 ? -21.217 -13.506 21.226 1.00 95.19 91 GLN A CA 1
ATOM 736 C C . GLN A 1 91 ? -21.663 -13.136 19.802 1.00 95.19 91 GLN A C 1
ATOM 738 O O . GLN A 1 91 ? -22.810 -12.727 19.625 1.00 95.19 91 GLN A O 1
ATOM 743 N N . LEU A 1 92 ? -20.785 -13.261 18.801 1.00 93.94 92 LEU A N 1
ATOM 744 C CA . LEU A 1 92 ? -21.121 -13.011 17.395 1.00 93.94 92 LEU A CA 1
ATOM 745 C C . LEU A 1 92 ? -22.099 -14.048 16.837 1.00 93.94 92 LEU A C 1
ATOM 747 O O . LEU A 1 92 ? -22.908 -13.693 15.989 1.00 93.94 92 LEU A O 1
ATOM 751 N N . ASP A 1 93 ? -22.063 -15.285 17.331 1.00 94.06 93 ASP A N 1
ATOM 752 C CA . ASP A 1 93 ? -23.041 -16.318 16.974 1.00 94.06 93 ASP A CA 1
ATOM 753 C C . ASP A 1 93 ? -24.459 -15.929 17.433 1.00 94.06 93 ASP A C 1
ATOM 755 O O . ASP A 1 93 ? -25.438 -16.072 16.705 1.00 94.06 93 ASP A O 1
ATOM 759 N N . ARG A 1 94 ? -24.568 -15.322 18.622 1.00 91.69 94 ARG A N 1
ATOM 760 C CA . ARG A 1 94 ? -25.848 -14.864 19.195 1.00 91.69 94 ARG A CA 1
ATOM 761 C C . ARG A 1 94 ? -26.301 -13.507 18.673 1.00 91.69 94 ARG A C 1
ATOM 763 O O . ARG A 1 94 ? -27.493 -13.218 18.619 1.00 91.69 94 ARG A O 1
ATOM 770 N N . THR A 1 95 ? -25.359 -12.615 18.389 1.00 88.06 95 THR A N 1
ATOM 771 C CA . THR A 1 95 ? -25.629 -11.250 17.927 1.00 88.06 95 THR A CA 1
ATOM 772 C C . THR A 1 95 ? -24.650 -10.903 16.811 1.00 88.06 95 THR A C 1
ATOM 774 O O . THR A 1 95 ? -23.620 -10.267 17.064 1.00 88.06 95 THR A O 1
ATOM 777 N N . PRO A 1 96 ? -24.953 -11.333 15.575 1.00 89.88 96 PRO A N 1
ATOM 778 C CA . PRO A 1 96 ? -24.065 -11.124 14.446 1.00 89.88 96 PRO A CA 1
ATOM 779 C C . PRO A 1 96 ? -23.847 -9.643 14.152 1.00 89.88 96 PRO A C 1
ATOM 781 O O . PRO A 1 96 ? -24.783 -8.840 14.131 1.00 89.88 96 PRO A O 1
ATOM 784 N N . ILE A 1 97 ? -22.597 -9.289 13.863 1.00 91.19 97 ILE A N 1
ATOM 785 C CA . ILE A 1 97 ? -22.282 -8.034 13.186 1.00 91.19 97 ILE A CA 1
ATOM 786 C C . ILE A 1 97 ? -22.504 -8.262 11.685 1.00 91.19 97 ILE A C 1
ATOM 788 O O . ILE A 1 97 ? -21.960 -9.237 11.157 1.00 91.19 97 ILE A O 1
ATOM 792 N N . PRO A 1 98 ? -23.248 -7.387 10.979 1.00 90.25 98 PRO A N 1
ATOM 793 C CA . PRO A 1 98 ? -23.385 -7.486 9.533 1.00 90.25 98 PRO A CA 1
ATOM 794 C C . PRO A 1 98 ? -22.013 -7.520 8.856 1.00 90.25 98 PRO A C 1
ATOM 796 O O . PRO A 1 98 ? -21.157 -6.667 9.113 1.00 90.25 98 PRO A O 1
ATOM 799 N N . SER A 1 99 ? -21.807 -8.521 8.001 1.00 89.00 99 SER A N 1
ATOM 800 C CA . SER A 1 99 ? -20.610 -8.584 7.170 1.00 89.00 99 SER A CA 1
ATOM 801 C C . SER A 1 99 ? -20.603 -7.398 6.205 1.00 89.00 99 SER A C 1
ATOM 803 O O . SER A 1 99 ? -21.646 -7.018 5.676 1.00 89.00 99 SER A O 1
ATOM 805 N N . LEU A 1 100 ? -19.427 -6.808 6.012 1.00 93.25 100 LEU A N 1
ATOM 806 C CA . LEU A 1 100 ? -19.176 -5.767 5.024 1.00 93.25 100 LEU A CA 1
ATOM 807 C C . LEU A 1 100 ? -18.008 -6.207 4.164 1.00 93.25 100 LEU A C 1
ATOM 809 O O . LEU A 1 100 ? -17.086 -6.872 4.649 1.00 93.25 100 LEU A O 1
ATOM 813 N N . GLU A 1 101 ? -18.001 -5.770 2.913 1.00 94.81 101 GLU A N 1
ATOM 814 C CA . GLU A 1 101 ? -16.842 -6.008 2.080 1.00 94.81 101 GLU A CA 1
ATOM 815 C C . GLU A 1 101 ? -15.623 -5.254 2.642 1.00 94.81 101 GLU A C 1
ATOM 817 O O . GLU A 1 101 ? -15.740 -4.104 3.083 1.00 94.81 101 GLU A O 1
ATOM 822 N N . PRO A 1 102 ? -14.406 -5.829 2.581 1.00 94.88 102 PRO A N 1
ATOM 823 C CA . PRO A 1 102 ? -13.206 -5.193 3.127 1.00 94.88 102 PRO A CA 1
ATOM 824 C C . PRO A 1 102 ? -12.966 -3.745 2.674 1.00 94.88 102 PRO A C 1
ATOM 826 O O . PRO A 1 102 ? -12.433 -2.933 3.432 1.00 94.88 102 PRO A O 1
ATOM 829 N N . HIS A 1 103 ? -13.366 -3.396 1.447 1.00 96.00 103 HIS A N 1
ATOM 830 C CA . HIS A 1 103 ? -13.201 -2.045 0.907 1.00 96.00 103 HIS A CA 1
ATOM 831 C C . HIS A 1 103 ? -14.186 -1.039 1.526 1.00 96.00 103 HIS A C 1
ATOM 833 O O . HIS A 1 103 ? -13.833 0.128 1.697 1.00 96.00 103 HIS A O 1
ATOM 839 N N . GLU A 1 104 ? -15.366 -1.485 1.959 1.00 96.31 104 GLU A N 1
ATOM 840 C CA . GLU A 1 104 ? -16.335 -0.662 2.686 1.00 96.31 104 GLU A CA 1
ATOM 841 C C . GLU A 1 104 ? -15.857 -0.384 4.112 1.00 96.31 104 GLU A C 1
ATOM 843 O O . GLU A 1 104 ? -15.923 0.754 4.583 1.00 96.31 104 GLU A O 1
ATOM 848 N N . ILE A 1 105 ? -15.289 -1.398 4.777 1.00 96.31 105 ILE A N 1
ATOM 849 C CA . ILE A 1 105 ? -14.651 -1.227 6.088 1.00 96.31 105 ILE A CA 1
ATOM 850 C C . ILE A 1 105 ? -13.487 -0.237 5.955 1.00 96.31 105 ILE A C 1
ATOM 852 O O . ILE A 1 105 ? -13.376 0.705 6.742 1.00 96.31 105 ILE A O 1
ATOM 856 N N . LEU A 1 106 ? -12.641 -0.403 4.931 1.00 97.25 106 LEU A N 1
ATOM 857 C CA . LEU A 1 106 ? -11.534 0.511 4.655 1.00 97.25 106 LEU A CA 1
ATOM 858 C C . LEU A 1 106 ? -12.028 1.944 4.412 1.00 97.25 106 LEU A C 1
ATOM 860 O O . LEU A 1 106 ? -11.453 2.880 4.974 1.00 97.25 106 LEU A O 1
ATOM 864 N N . ARG A 1 107 ? -13.102 2.123 3.630 1.00 97.50 107 ARG A N 1
ATOM 865 C CA . ARG A 1 107 ? -13.749 3.423 3.401 1.00 97.50 107 ARG A CA 1
ATOM 866 C C . ARG A 1 107 ? -14.126 4.082 4.723 1.00 97.50 107 ARG A C 1
ATOM 868 O O . ARG A 1 107 ? -13.724 5.214 4.966 1.00 97.50 107 ARG A O 1
ATOM 875 N N . GLU A 1 108 ? -14.823 3.377 5.613 1.00 95.69 108 GLU A N 1
ATOM 876 C CA . GLU A 1 108 ? -15.200 3.925 6.923 1.00 95.69 108 GLU A CA 1
ATOM 877 C C . GLU A 1 108 ? -13.980 4.361 7.747 1.00 95.69 108 GLU A C 1
ATOM 879 O O . GLU A 1 108 ? -13.977 5.450 8.332 1.00 95.69 108 GLU A O 1
ATOM 884 N N . LYS A 1 109 ? -12.918 3.542 7.767 1.00 96.69 109 LYS A N 1
ATOM 885 C CA . LYS A 1 109 ? -11.687 3.853 8.511 1.00 96.69 109 LYS A CA 1
ATOM 886 C C . LYS A 1 109 ? -10.968 5.070 7.946 1.00 96.69 109 LYS A C 1
ATOM 888 O O . LYS A 1 109 ? -10.549 5.941 8.709 1.00 96.69 109 LYS A O 1
ATOM 893 N N . LEU A 1 110 ? -10.830 5.148 6.628 1.00 97.50 110 LEU A N 1
ATOM 894 C CA . LEU A 1 110 ? -10.162 6.262 5.967 1.00 97.50 110 LEU A CA 1
ATOM 895 C C . LEU A 1 110 ? -10.996 7.550 6.062 1.00 97.50 110 LEU A C 1
ATOM 897 O O . LEU A 1 110 ? -10.415 8.608 6.301 1.00 97.50 110 LEU A O 1
ATOM 901 N N . SER A 1 111 ? -12.331 7.481 5.991 1.00 96.75 111 SER A N 1
ATOM 902 C CA . SER A 1 111 ? -13.209 8.644 6.193 1.00 96.75 111 SER A CA 1
ATOM 903 C C . SER A 1 111 ? -13.124 9.166 7.622 1.00 96.75 111 SER A C 1
ATOM 905 O O . SER A 1 111 ? -13.015 10.373 7.840 1.00 96.75 111 SER A O 1
ATOM 907 N N . PHE A 1 112 ? -13.084 8.268 8.611 1.00 95.31 112 PHE A N 1
ATOM 908 C CA . PHE A 1 112 ? -12.836 8.651 9.999 1.00 95.31 112 PHE A CA 1
ATOM 909 C C . PHE A 1 112 ? -11.486 9.368 10.162 1.00 95.31 112 PHE A C 1
ATOM 911 O O . PHE A 1 112 ? -11.413 10.400 10.830 1.00 95.31 112 PHE A O 1
ATOM 918 N N . LEU A 1 113 ? -10.419 8.861 9.532 1.00 96.31 113 LEU A N 1
ATOM 919 C CA . LEU A 1 113 ? -9.101 9.499 9.567 1.00 96.31 113 LEU A CA 1
ATOM 920 C C . LEU A 1 113 ? -9.088 10.860 8.854 1.00 96.31 113 LEU A C 1
ATOM 922 O O . LEU A 1 113 ? -8.545 11.811 9.412 1.00 96.31 113 LEU A O 1
ATOM 926 N N . LYS A 1 114 ? -9.725 10.978 7.680 1.00 96.50 114 LYS A N 1
ATOM 927 C CA . LYS A 1 114 ? -9.884 12.242 6.937 1.00 96.50 114 LYS A CA 1
ATOM 928 C C . LYS A 1 114 ? -10.584 13.297 7.797 1.00 96.50 114 LYS A C 1
ATOM 930 O O . LYS A 1 114 ? -10.070 14.402 7.938 1.00 96.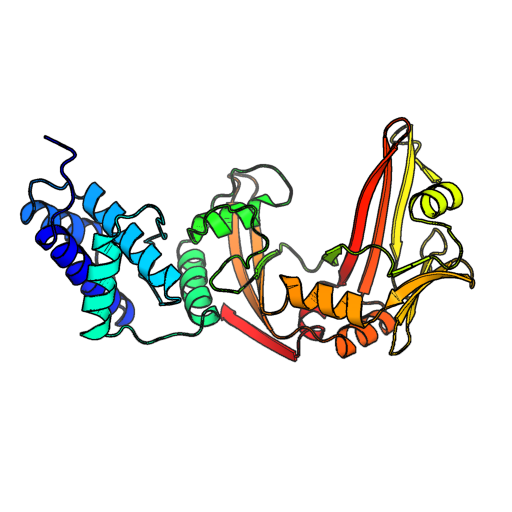50 114 LYS A O 1
ATOM 935 N N . ASN A 1 115 ? -11.684 12.927 8.455 1.00 95.31 115 ASN A N 1
ATOM 936 C CA . ASN A 1 115 ? -12.456 13.825 9.321 1.00 95.31 115 ASN A CA 1
ATOM 937 C C . ASN A 1 115 ? -11.727 14.199 10.620 1.00 95.31 115 ASN A C 1
ATOM 939 O O . ASN A 1 115 ? -11.966 15.267 11.176 1.00 95.31 115 ASN A O 1
ATOM 943 N N . LYS A 1 116 ? -10.821 13.343 11.109 1.00 94.31 116 LYS A N 1
ATOM 944 C CA . LYS A 1 116 ? -9.972 13.648 12.270 1.00 94.31 116 LYS A CA 1
ATOM 945 C C . LYS A 1 116 ? -8.895 14.699 11.956 1.00 94.31 116 LYS A C 1
ATOM 947 O O . LYS A 1 116 ? -8.362 15.314 12.879 1.00 94.31 116 LYS A O 1
ATOM 952 N N . GLY A 1 117 ? -8.578 14.912 10.679 1.00 94.25 117 GLY A N 1
ATOM 953 C CA . GLY A 1 117 ? -7.607 15.899 10.217 1.00 94.25 117 GLY A CA 1
ATOM 954 C C . GLY A 1 117 ? -6.223 15.308 9.943 1.00 94.25 117 GLY A C 1
ATOM 955 O O . GLY A 1 117 ? -6.082 14.172 9.495 1.00 94.25 117 GLY A O 1
ATOM 956 N N . ALA A 1 118 ? -5.179 16.109 10.160 1.00 96.31 118 ALA A N 1
ATOM 957 C CA . ALA A 1 118 ? -3.820 15.757 9.755 1.00 96.31 118 ALA A CA 1
ATOM 958 C C . ALA A 1 118 ? -3.252 14.544 10.522 1.00 96.31 118 ALA A C 1
ATOM 960 O O . ALA A 1 118 ? -3.249 14.498 11.754 1.00 96.31 118 ALA A O 1
ATOM 961 N N . ILE A 1 119 ? -2.699 13.585 9.777 1.00 96.50 119 ILE A N 1
ATOM 962 C CA . ILE A 1 119 ? -2.005 12.399 10.284 1.00 96.50 119 ILE A CA 1
ATOM 963 C C . ILE A 1 119 ? -0.511 12.717 10.382 1.00 96.50 119 ILE A C 1
ATOM 965 O O . ILE A 1 119 ? 0.100 13.151 9.406 1.00 96.50 119 ILE A O 1
ATOM 969 N N . LYS A 1 120 ? 0.093 12.503 11.555 1.00 95.81 120 LYS A N 1
ATOM 970 C CA . LYS A 1 120 ? 1.537 12.706 11.766 1.00 95.81 120 LYS A CA 1
ATOM 971 C C . LYS A 1 120 ? 2.359 11.676 10.990 1.00 95.81 120 LYS A C 1
ATOM 973 O O . LYS A 1 120 ? 1.997 10.505 10.949 1.00 95.81 120 LYS A O 1
ATOM 978 N N . ALA A 1 121 ? 3.475 12.106 10.405 1.00 94.06 121 ALA A N 1
ATOM 979 C CA . ALA A 1 121 ? 4.382 11.261 9.627 1.00 94.06 121 ALA A CA 1
ATOM 980 C C . ALA A 1 121 ? 5.845 11.534 10.010 1.00 94.06 121 ALA A C 1
ATOM 982 O O . ALA A 1 121 ? 6.640 12.021 9.200 1.00 94.06 121 ALA A O 1
ATOM 983 N N . ASP A 1 122 ? 6.181 11.215 11.261 1.00 88.31 122 ASP A N 1
ATOM 984 C CA . ASP A 1 122 ? 7.469 11.547 11.888 1.00 88.31 122 ASP A CA 1
ATOM 985 C C . ASP A 1 122 ? 8.647 10.706 11.355 1.00 88.31 122 ASP A C 1
ATOM 987 O O . ASP A 1 122 ? 9.812 11.092 11.472 1.00 88.31 122 ASP A O 1
ATOM 991 N N . LYS A 1 123 ? 8.363 9.557 10.724 1.00 87.25 123 LYS A N 1
ATOM 992 C CA . LYS A 1 123 ? 9.389 8.684 10.131 1.00 87.25 123 LYS A CA 1
ATOM 993 C C . LYS A 1 123 ? 10.078 9.363 8.937 1.00 87.25 123 LYS A C 1
ATOM 995 O O . LYS A 1 123 ? 9.465 10.097 8.162 1.00 87.25 123 LYS A O 1
ATOM 1000 N N . LYS A 1 124 ? 11.373 9.086 8.751 1.00 85.56 124 LYS A N 1
ATOM 1001 C CA . LYS A 1 124 ? 12.159 9.544 7.588 1.00 85.56 124 LYS A CA 1
ATOM 1002 C C . LYS A 1 124 ? 12.006 8.577 6.403 1.00 85.56 124 LYS A C 1
ATOM 1004 O O . LYS A 1 124 ? 11.602 7.431 6.572 1.00 85.56 124 LYS A O 1
ATOM 1009 N N . GLY A 1 125 ? 12.366 9.036 5.205 1.00 83.69 125 GLY A N 1
ATOM 1010 C CA . GLY A 1 125 ? 12.371 8.223 3.982 1.00 83.69 125 GLY A CA 1
ATOM 1011 C C . GLY A 1 125 ? 11.137 8.399 3.093 1.00 83.69 125 GLY A C 1
ATOM 1012 O O . GLY A 1 125 ? 10.160 9.057 3.453 1.00 83.69 125 GLY A O 1
ATOM 1013 N N . THR A 1 126 ? 11.200 7.827 1.890 1.00 80.25 126 THR A N 1
ATOM 1014 C CA . THR A 1 126 ? 10.178 7.986 0.839 1.00 80.25 126 THR A CA 1
ATOM 1015 C C . THR A 1 126 ? 8.852 7.303 1.190 1.00 80.25 126 THR A C 1
ATOM 1017 O O . THR A 1 126 ? 7.793 7.831 0.859 1.00 80.25 126 THR A O 1
ATOM 1020 N N . GLY A 1 127 ? 8.896 6.189 1.929 1.00 86.38 127 GLY A N 1
ATOM 1021 C CA . GLY A 1 127 ? 7.722 5.416 2.364 1.00 86.38 127 GLY A CA 1
ATOM 1022 C C . GLY A 1 127 ? 7.018 5.923 3.630 1.00 86.38 127 GLY A C 1
ATOM 1023 O O . GLY A 1 127 ? 6.090 5.277 4.107 1.00 86.38 127 GLY A O 1
ATOM 1024 N N . LYS A 1 128 ? 7.431 7.065 4.199 1.00 91.25 128 LYS A N 1
ATOM 1025 C CA . LYS A 1 128 ? 6.964 7.516 5.523 1.00 91.25 128 LYS A CA 1
ATOM 1026 C C . LYS A 1 128 ? 5.447 7.695 5.659 1.00 91.25 128 LYS A C 1
ATOM 1028 O O . LYS A 1 128 ? 4.912 7.439 6.730 1.00 91.25 128 LYS A O 1
ATOM 1033 N N . HIS A 1 129 ? 4.761 8.127 4.598 1.00 94.00 129 HIS A N 1
ATOM 1034 C CA . HIS A 1 129 ? 3.312 8.358 4.645 1.00 94.00 129 HIS A CA 1
ATOM 1035 C C . HIS A 1 129 ? 2.528 7.043 4.634 1.00 94.00 129 HIS A C 1
ATOM 1037 O O . HIS A 1 129 ? 1.547 6.938 5.358 1.00 94.00 129 HIS A O 1
ATOM 1043 N N . GLY A 1 130 ? 2.989 6.037 3.878 1.00 93.31 130 GLY A N 1
ATOM 1044 C CA . GLY A 1 130 ? 2.411 4.689 3.901 1.00 93.31 130 GLY A CA 1
ATOM 1045 C C . GLY A 1 130 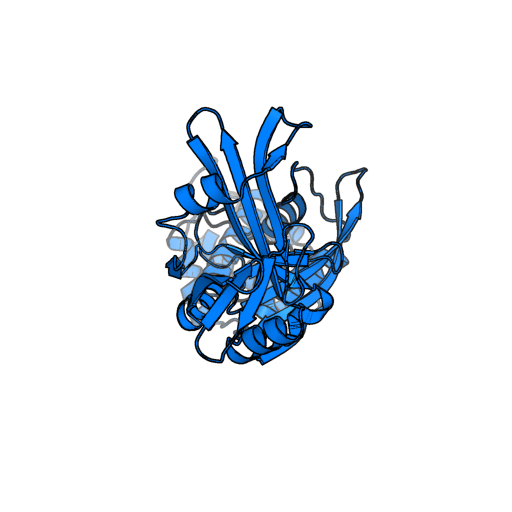? 2.514 4.076 5.293 1.00 93.31 130 GLY A C 1
ATOM 1046 O O . GLY A 1 130 ? 1.497 3.753 5.893 1.00 93.31 130 GLY A O 1
ATOM 1047 N N . LEU A 1 131 ? 3.719 4.094 5.874 1.00 92.06 131 LEU A N 1
ATOM 1048 C CA . LEU A 1 131 ? 3.953 3.598 7.236 1.00 92.06 131 LEU A CA 1
ATOM 1049 C C . LEU A 1 131 ? 3.099 4.317 8.291 1.00 92.06 131 LEU A C 1
ATOM 1051 O O . LEU A 1 131 ? 2.612 3.695 9.230 1.00 92.06 131 LEU A O 1
ATOM 1055 N N . ALA A 1 132 ? 2.940 5.636 8.168 1.00 94.19 132 ALA A N 1
ATOM 1056 C CA . ALA A 1 132 ? 2.111 6.416 9.082 1.00 94.19 132 ALA A CA 1
ATOM 1057 C C . ALA A 1 132 ? 0.610 6.128 8.907 1.00 94.19 132 ALA A C 1
ATOM 1059 O O . ALA A 1 132 ? -0.133 6.128 9.889 1.00 94.19 132 ALA A O 1
ATOM 1060 N N . LEU A 1 133 ? 0.158 5.865 7.678 1.00 95.31 133 LEU A N 1
ATOM 1061 C CA . LEU A 1 133 ? -1.222 5.484 7.401 1.00 95.31 133 LEU A CA 1
ATOM 1062 C C . LEU A 1 133 ? -1.543 4.085 7.939 1.00 95.31 133 LEU A C 1
ATOM 1064 O O . LEU A 1 133 ? -2.561 3.916 8.606 1.00 95.31 133 LEU A O 1
ATOM 1068 N N . GLU A 1 134 ? -0.664 3.111 7.711 1.00 93.88 134 GLU A N 1
ATOM 1069 C CA . GLU A 1 134 ? -0.773 1.760 8.276 1.00 93.88 134 GLU A CA 1
ATOM 1070 C C . GLU A 1 134 ? -0.875 1.814 9.805 1.00 93.88 134 GLU A C 1
ATOM 1072 O O . GLU A 1 134 ? -1.796 1.257 10.408 1.00 93.88 134 GLU A O 1
ATOM 1077 N N . GLU A 1 135 ? 0.005 2.591 10.440 1.00 92.38 135 GLU A N 1
ATOM 1078 C CA . GLU A 1 135 ? -0.023 2.815 11.882 1.00 92.38 135 GLU A CA 1
ATOM 1079 C C . GLU A 1 135 ? -1.323 3.500 12.341 1.00 92.38 135 GLU A C 1
ATOM 1081 O O . GLU A 1 135 ? -1.860 3.186 13.410 1.00 92.38 135 GLU A O 1
ATOM 1086 N N . ALA A 1 136 ? -1.864 4.436 11.556 1.00 93.50 136 ALA A N 1
ATOM 1087 C CA . ALA A 1 136 ? -3.141 5.089 11.837 1.00 93.50 136 ALA A CA 1
ATOM 1088 C C . ALA A 1 136 ? -4.330 4.115 11.760 1.00 93.50 136 ALA A C 1
ATOM 1090 O O . ALA A 1 136 ? -5.244 4.228 12.581 1.00 93.50 136 ALA A O 1
ATOM 1091 N N . LEU A 1 137 ? -4.283 3.141 10.849 1.00 93.50 137 LEU A N 1
ATOM 1092 C CA . LEU A 1 137 ? -5.276 2.072 10.697 1.00 93.50 137 LEU A CA 1
ATOM 1093 C C . LEU A 1 137 ? -5.113 0.940 11.728 1.00 93.50 137 LEU A C 1
ATOM 1095 O O . LEU A 1 137 ? -6.047 0.168 11.946 1.00 93.50 137 LEU A O 1
ATOM 1099 N N . GLY A 1 138 ? -3.966 0.878 12.411 1.00 89.00 138 GLY A N 1
ATOM 1100 C CA . GLY A 1 138 ? -3.636 -0.193 13.354 1.00 89.00 138 GLY A CA 1
ATOM 1101 C C . GLY A 1 138 ? -3.145 -1.469 12.670 1.00 89.00 138 GLY A C 1
ATOM 1102 O O . GLY A 1 138 ? -3.222 -2.544 13.259 1.00 89.00 138 GLY A O 1
ATOM 1103 N N . ILE A 1 139 ? -2.643 -1.349 11.442 1.00 85.06 139 ILE A N 1
ATOM 1104 C CA . ILE A 1 139 ? -1.992 -2.435 10.712 1.00 85.06 139 ILE A CA 1
ATOM 1105 C C . ILE A 1 139 ? -0.603 -2.624 11.328 1.00 85.06 139 ILE A C 1
ATOM 1107 O O . ILE A 1 139 ? 0.185 -1.681 11.437 1.00 85.06 139 ILE A O 1
ATOM 1111 N N . SER A 1 140 ? -0.305 -3.835 11.799 1.00 68.00 140 SER A N 1
ATOM 1112 C CA . SER A 1 140 ? 1.019 -4.156 12.333 1.00 68.00 140 SER A CA 1
ATOM 1113 C C . SER A 1 140 ? 2.047 -4.169 11.207 1.00 68.00 140 SER A C 1
ATOM 1115 O O . SER A 1 140 ? 1.802 -4.797 10.179 1.00 68.00 140 SER A O 1
ATOM 1117 N N . ALA A 1 141 ? 3.215 -3.566 11.431 1.00 61.56 141 ALA A N 1
ATOM 1118 C CA . ALA A 1 141 ? 4.343 -3.654 10.510 1.00 61.56 141 ALA A CA 1
ATOM 1119 C C . ALA A 1 141 ? 4.844 -5.107 10.427 1.00 61.56 141 ALA A C 1
ATOM 1121 O O . ALA A 1 141 ? 5.712 -5.517 11.193 1.00 61.56 141 ALA A O 1
ATOM 1122 N N . ASN A 1 142 ? 4.283 -5.893 9.513 1.00 56.22 142 ASN A N 1
ATOM 1123 C CA . ASN A 1 142 ? 4.779 -7.221 9.191 1.00 56.22 142 ASN A CA 1
ATOM 1124 C C . ASN A 1 142 ? 5.569 -7.135 7.889 1.00 56.22 142 ASN A C 1
ATOM 1126 O O . ASN A 1 142 ? 5.094 -6.606 6.893 1.00 56.22 142 ASN A O 1
ATOM 1130 N N . SER A 1 143 ? 6.757 -7.735 7.860 1.00 49.69 143 SER A N 1
ATOM 1131 C CA . SER A 1 143 ? 7.555 -7.925 6.639 1.00 49.69 143 SER A CA 1
ATOM 1132 C C . SER A 1 143 ? 6.926 -8.919 5.646 1.00 49.69 143 SER A C 1
ATOM 1134 O O . SER A 1 143 ? 7.554 -9.298 4.656 1.00 49.69 143 SER A O 1
ATOM 1136 N N . SER A 1 144 ? 5.704 -9.390 5.915 1.00 54.72 144 SER A N 1
ATOM 1137 C CA . SER A 1 144 ? 5.015 -10.388 5.107 1.00 54.72 144 SER A CA 1
ATOM 1138 C C . SER A 1 144 ? 4.565 -9.812 3.770 1.00 54.72 144 SER A C 1
ATOM 1140 O O . SER A 1 144 ? 4.097 -8.684 3.709 1.00 54.72 144 SER A O 1
ATOM 1142 N N . LYS A 1 145 ? 4.583 -10.633 2.717 1.00 59.59 145 LYS A N 1
ATOM 1143 C CA . LYS A 1 145 ? 4.015 -10.306 1.395 1.00 59.59 145 LYS A CA 1
ATOM 1144 C C . LYS A 1 145 ? 2.473 -10.221 1.379 1.00 59.59 145 LYS A C 1
ATOM 1146 O O . LYS A 1 145 ? 1.891 -10.258 0.301 1.00 59.59 145 LYS A O 1
ATOM 1151 N N . LYS A 1 146 ? 1.810 -10.221 2.541 1.00 67.81 146 LYS A N 1
ATOM 1152 C CA . LYS A 1 146 ? 0.345 -10.196 2.624 1.00 67.81 146 LYS A CA 1
ATOM 1153 C C . LYS A 1 146 ? -0.162 -8.768 2.392 1.00 67.81 146 LYS A C 1
ATOM 1155 O O . LYS A 1 146 ? 0.539 -7.846 2.796 1.00 67.81 146 LYS A O 1
ATOM 1160 N N . PRO A 1 147 ? -1.353 -8.597 1.796 1.00 73.62 147 PRO A N 1
ATOM 1161 C CA . PRO A 1 147 ? -1.962 -7.281 1.644 1.00 73.62 147 PRO A CA 1
ATOM 1162 C C . PRO A 1 147 ? -2.161 -6.575 2.988 1.00 73.62 147 PRO A C 1
ATOM 1164 O O . PRO A 1 147 ? -2.415 -7.230 4.004 1.00 73.62 147 PRO A O 1
ATOM 1167 N N . ASP A 1 148 ? -2.094 -5.247 2.965 1.00 84.00 148 ASP A N 1
ATOM 1168 C CA . ASP A 1 148 ? -2.019 -4.412 4.167 1.00 84.00 148 ASP A CA 1
ATOM 1169 C C . ASP A 1 148 ? -3.316 -4.415 4.997 1.00 84.00 148 ASP A C 1
ATOM 1171 O O . ASP A 1 148 ? -3.267 -4.467 6.225 1.00 84.00 148 ASP A O 1
ATOM 1175 N N . PHE A 1 149 ? -4.487 -4.378 4.351 1.00 92.06 149 PHE A N 1
ATOM 1176 C CA . PHE A 1 149 ? -5.783 -4.277 5.028 1.00 92.06 149 PHE A CA 1
ATOM 1177 C C . PHE A 1 149 ? -6.782 -5.301 4.488 1.00 92.06 149 PHE A C 1
ATOM 1179 O O . PHE A 1 149 ? -7.339 -5.104 3.412 1.00 92.06 149 PHE A O 1
ATOM 1186 N N . MET A 1 150 ? -7.023 -6.396 5.222 1.00 91.81 150 MET A N 1
ATOM 1187 C CA . MET A 1 150 ? -8.046 -7.407 4.880 1.00 91.81 150 MET A CA 1
ATOM 1188 C C . MET A 1 150 ? -8.008 -7.860 3.400 1.00 91.81 150 MET A C 1
ATOM 1190 O O . MET A 1 150 ? -9.031 -7.968 2.726 1.00 91.81 150 MET A O 1
ATOM 1194 N N . GLY A 1 151 ? -6.807 -8.079 2.851 1.00 90.75 151 GLY A N 1
ATOM 1195 C CA . GLY A 1 151 ? -6.639 -8.469 1.444 1.00 90.75 151 GLY A CA 1
ATOM 1196 C C . GLY A 1 151 ? -6.486 -7.308 0.447 1.00 90.75 151 GLY A C 1
ATOM 1197 O O . GLY A 1 151 ? -6.350 -7.564 -0.747 1.00 90.75 151 GLY A O 1
ATOM 1198 N N . ILE A 1 152 ? -6.470 -6.054 0.911 1.00 94.19 152 ILE A N 1
ATOM 1199 C CA . ILE A 1 152 ? -6.296 -4.842 0.098 1.00 94.19 152 ILE A CA 1
ATOM 1200 C C . ILE A 1 152 ? -4.901 -4.247 0.323 1.00 94.19 152 ILE A C 1
ATOM 1202 O O . ILE A 1 152 ? -4.516 -3.954 1.452 1.00 94.19 152 ILE A O 1
ATOM 1206 N N . GLU A 1 153 ? -4.163 -4.027 -0.763 1.00 93.62 153 GLU A N 1
ATOM 1207 C CA . GLU A 1 153 ? -2.894 -3.288 -0.759 1.00 93.62 153 GLU A CA 1
ATOM 1208 C C . GLU A 1 153 ? -3.150 -1.775 -0.647 1.00 93.62 153 GLU A C 1
ATOM 1210 O O . GLU A 1 153 ? -3.986 -1.230 -1.375 1.00 93.62 153 GLU A O 1
ATOM 1215 N N . LEU A 1 154 ? -2.403 -1.063 0.197 1.00 94.31 154 LEU A N 1
ATOM 1216 C CA . LEU A 1 154 ? -2.520 0.385 0.373 1.00 94.31 154 LEU A CA 1
ATOM 1217 C C . LEU A 1 154 ? -1.337 1.114 -0.278 1.00 94.31 154 LEU A C 1
ATOM 1219 O O . LEU A 1 154 ? -0.164 0.802 -0.073 1.00 94.31 154 LEU A O 1
ATOM 1223 N N . LYS A 1 155 ? -1.623 2.152 -1.072 1.00 92.94 155 LYS A N 1
ATOM 1224 C CA . LYS A 1 155 ? -0.589 2.971 -1.723 1.00 92.94 155 LYS A CA 1
ATOM 1225 C C . LYS A 1 155 ? -0.864 4.458 -1.550 1.00 92.94 155 LYS A C 1
ATOM 1227 O O . LYS A 1 155 ? -1.681 5.027 -2.266 1.00 92.94 155 LYS A O 1
ATOM 1232 N N . THR A 1 156 ? -0.104 5.124 -0.681 1.00 94.00 156 THR A N 1
ATOM 1233 C CA . THR A 1 156 ? -0.158 6.591 -0.543 1.00 94.00 156 THR A CA 1
ATOM 1234 C C . THR A 1 156 ? 0.502 7.300 -1.725 1.00 94.00 156 THR A C 1
ATOM 1236 O O . THR A 1 156 ? 1.624 6.939 -2.095 1.00 94.00 156 THR A O 1
ATOM 1239 N N . LYS A 1 157 ? -0.144 8.336 -2.274 1.00 91.12 157 LYS A N 1
ATOM 1240 C CA . LYS A 1 157 ? 0.294 9.107 -3.450 1.00 91.12 157 LYS A CA 1
ATOM 1241 C C . LYS A 1 157 ? 0.226 10.610 -3.184 1.00 91.12 157 LYS A C 1
ATOM 1243 O O . LYS A 1 157 ? -0.735 11.080 -2.592 1.00 91.12 157 LYS A O 1
ATOM 1248 N N . LYS A 1 158 ? 1.229 11.368 -3.636 1.00 88.75 158 LYS A N 1
ATOM 1249 C CA . LYS A 1 158 ? 1.232 12.843 -3.549 1.00 88.75 158 LYS A CA 1
ATOM 1250 C C . LYS A 1 158 ? 0.739 13.518 -4.823 1.00 88.75 158 LYS A C 1
ATOM 1252 O O . LYS A 1 158 ? 0.186 14.606 -4.775 1.00 88.75 158 LYS A O 1
ATOM 1257 N N . ASP A 1 159 ? 0.987 12.879 -5.955 1.00 82.06 159 ASP A N 1
ATOM 1258 C CA . ASP A 1 159 ? 0.738 13.418 -7.281 1.00 82.06 159 ASP A CA 1
ATOM 1259 C C . ASP A 1 159 ? 0.484 12.268 -8.270 1.00 82.06 159 ASP A C 1
ATOM 1261 O O . ASP A 1 159 ? 0.443 11.088 -7.900 1.00 82.06 159 ASP A O 1
ATOM 1265 N N . LYS A 1 160 ? 0.309 12.629 -9.542 1.00 78.00 160 LYS A N 1
ATOM 1266 C CA . LYS A 1 160 ? 0.098 11.701 -10.659 1.00 78.00 160 LYS A CA 1
ATOM 1267 C C . LYS A 1 160 ? 1.410 11.275 -11.341 1.00 78.00 160 LYS A C 1
ATOM 1269 O O . LYS A 1 160 ? 1.380 10.861 -12.499 1.00 78.00 160 LYS A O 1
ATOM 1274 N N . SER A 1 161 ? 2.557 11.373 -10.659 1.00 87.62 161 SER A N 1
ATOM 1275 C CA . SER A 1 161 ? 3.851 10.916 -11.192 1.00 87.62 161 SER A CA 1
ATOM 1276 C C . SER A 1 161 ? 3.845 9.422 -11.538 1.00 87.62 161 SER A C 1
ATOM 1278 O O . SER A 1 161 ? 2.905 8.691 -11.213 1.00 87.62 161 SER A O 1
ATOM 1280 N N . LEU A 1 162 ? 4.903 8.953 -12.206 1.00 91.50 162 LEU A N 1
ATOM 1281 C CA . LEU A 1 162 ? 5.080 7.538 -12.533 1.00 91.50 162 LEU A CA 1
ATOM 1282 C C . LEU A 1 162 ? 5.062 6.664 -11.277 1.00 91.50 162 LEU A C 1
ATOM 1284 O O . LEU A 1 162 ? 5.872 6.835 -10.362 1.00 91.50 162 LEU A O 1
ATOM 1288 N N . GLN A 1 163 ? 4.186 5.667 -11.274 1.00 90.94 163 GLN A N 1
ATOM 1289 C CA . GLN A 1 163 ? 3.973 4.768 -10.151 1.00 90.94 163 GLN A CA 1
ATOM 1290 C C . GLN A 1 163 ? 4.610 3.419 -10.415 1.00 90.94 163 GLN A C 1
ATOM 1292 O O . GLN A 1 163 ? 4.287 2.779 -11.405 1.00 90.94 163 GLN A O 1
ATOM 1297 N N . THR A 1 164 ? 5.479 2.967 -9.514 1.00 92.94 164 THR A N 1
ATOM 1298 C CA . THR A 1 164 ? 5.979 1.590 -9.546 1.00 92.94 164 THR A CA 1
ATOM 1299 C C . THR A 1 164 ? 4.862 0.622 -9.180 1.00 92.94 164 THR A C 1
ATOM 1301 O O . THR A 1 164 ? 4.248 0.759 -8.119 1.00 92.94 164 THR A O 1
ATOM 1304 N N . LEU A 1 165 ? 4.622 -0.342 -10.065 1.00 93.94 165 LEU A N 1
ATOM 1305 C CA . LEU A 1 165 ? 3.728 -1.472 -9.857 1.00 93.94 165 LEU A CA 1
ATOM 1306 C C . LEU A 1 165 ? 4.516 -2.595 -9.173 1.00 93.94 165 LEU A C 1
ATOM 1308 O O . LEU A 1 165 ? 4.330 -2.881 -7.996 1.00 93.94 165 LEU A O 1
ATOM 1312 N N . PHE A 1 166 ? 5.504 -3.157 -9.864 1.00 93.62 166 PHE A N 1
ATOM 1313 C CA . PHE A 1 166 ? 6.307 -4.267 -9.357 1.00 93.62 166 PHE A CA 1
ATOM 1314 C C . PHE A 1 166 ? 7.738 -4.222 -9.907 1.00 93.62 166 PHE A C 1
ATOM 1316 O O . PHE A 1 166 ? 8.064 -3.418 -10.777 1.00 93.62 166 PHE A O 1
ATOM 1323 N N . SER A 1 167 ? 8.602 -5.085 -9.373 1.00 94.25 167 SER A N 1
ATOM 1324 C CA . SER A 1 167 ? 9.943 -5.342 -9.907 1.00 94.25 167 SER A CA 1
ATOM 1325 C C . SER A 1 167 ? 9.989 -6.762 -10.453 1.00 94.25 167 SER A C 1
ATOM 1327 O O . SER A 1 167 ? 9.494 -7.677 -9.788 1.00 94.25 167 SER A O 1
ATOM 1329 N N . ARG A 1 168 ? 10.553 -6.951 -11.648 1.00 94.44 168 ARG A N 1
ATOM 1330 C CA . ARG A 1 168 ? 10.657 -8.267 -12.294 1.00 94.44 168 ARG A CA 1
ATOM 1331 C C . ARG A 1 168 ? 11.860 -8.301 -13.230 1.00 94.44 168 ARG A C 1
ATOM 1333 O O . ARG A 1 168 ? 11.974 -7.438 -14.092 1.00 94.44 168 ARG A O 1
ATOM 1340 N N . THR A 1 169 ? 12.742 -9.286 -13.077 1.00 94.00 169 THR A N 1
ATOM 1341 C CA . THR A 1 169 ? 13.825 -9.548 -14.040 1.00 94.00 169 THR A CA 1
ATOM 1342 C C . THR A 1 169 ? 13.259 -10.091 -15.354 1.00 94.00 169 THR A C 1
ATOM 1344 O O . THR A 1 169 ? 12.195 -10.706 -15.309 1.00 94.00 169 THR A O 1
ATOM 1347 N N . PRO A 1 170 ? 13.937 -9.887 -16.496 1.00 95.56 170 PRO A N 1
ATOM 1348 C CA . PRO A 1 170 ? 13.531 -10.492 -17.763 1.00 95.56 170 PRO A CA 1
ATOM 1349 C C . PRO A 1 170 ? 13.313 -12.002 -17.647 1.00 95.56 170 PRO A C 1
ATOM 1351 O O . PRO A 1 170 ? 14.069 -12.671 -16.939 1.00 95.56 170 PRO A O 1
ATOM 1354 N N . SER A 1 171 ? 12.298 -12.510 -18.347 1.00 94.88 171 SER A N 1
ATOM 1355 C CA . SER A 1 171 ? 12.032 -13.946 -18.483 1.00 94.88 171 SER A CA 1
ATOM 1356 C C . SER A 1 171 ? 13.121 -14.602 -19.330 1.00 94.88 171 SER A C 1
ATOM 1358 O O . SER A 1 171 ? 13.627 -15.663 -18.984 1.00 94.88 171 SER A O 1
ATOM 1360 N N . ASN A 1 172 ? 13.536 -13.916 -20.399 1.00 95.06 172 ASN A N 1
ATOM 1361 C CA . ASN A 1 172 ? 14.537 -14.397 -21.343 1.00 95.06 172 ASN A CA 1
ATOM 1362 C C . ASN A 1 172 ? 15.564 -13.304 -21.644 1.00 95.06 172 ASN A C 1
ATOM 1364 O O . ASN A 1 172 ? 15.205 -12.137 -21.825 1.00 95.06 172 ASN A O 1
ATOM 1368 N N . TYR A 1 173 ? 16.840 -13.679 -21.742 1.00 93.62 173 TYR A N 1
ATOM 1369 C CA . TYR A 1 173 ? 17.894 -12.815 -22.269 1.00 93.62 173 TYR A CA 1
ATOM 1370 C C . TYR A 1 173 ? 18.272 -13.291 -23.675 1.00 93.62 173 TYR A C 1
ATOM 1372 O O . TYR A 1 173 ? 18.746 -14.408 -23.848 1.00 93.62 173 TYR A O 1
ATOM 1380 N N . ASN A 1 174 ? 18.054 -12.436 -24.678 1.00 88.38 174 ASN A N 1
ATOM 1381 C CA . ASN A 1 174 ? 18.180 -12.797 -26.097 1.00 88.38 174 ASN A CA 1
ATOM 1382 C C . ASN A 1 174 ? 19.485 -12.271 -26.720 1.00 88.38 174 ASN A C 1
ATOM 1384 O O . ASN A 1 174 ? 19.924 -12.750 -27.761 1.00 88.38 174 ASN A O 1
ATOM 1388 N N . TYR A 1 175 ? 20.117 -11.282 -26.079 1.00 87.62 175 TYR A N 1
ATOM 1389 C CA . TYR A 1 175 ? 21.397 -10.704 -26.509 1.00 87.62 175 TYR A CA 1
ATOM 1390 C C . TYR A 1 175 ? 22.484 -10.712 -25.425 1.00 87.62 175 TYR A C 1
ATOM 1392 O O . TYR A 1 175 ? 23.685 -10.703 -25.720 1.00 87.62 175 TYR A O 1
ATOM 1400 N N . ALA A 1 176 ? 22.078 -10.670 -24.159 1.00 85.62 176 ALA A N 1
ATOM 1401 C CA . ALA A 1 176 ? 22.974 -10.826 -23.022 1.00 85.62 176 ALA A CA 1
ATOM 1402 C C . ALA A 1 176 ? 22.908 -12.267 -22.506 1.00 85.62 176 ALA A C 1
ATOM 1404 O O . ALA A 1 176 ? 21.902 -12.935 -22.703 1.00 85.62 176 ALA A O 1
ATOM 1405 N N . ILE A 1 177 ? 23.961 -12.740 -21.840 1.00 86.31 177 ILE A N 1
ATOM 1406 C CA . ILE A 1 177 ? 23.921 -14.049 -21.158 1.00 86.31 177 ILE A CA 1
ATOM 1407 C C . ILE A 1 177 ? 22.998 -13.966 -19.938 1.00 86.31 177 ILE A C 1
ATOM 1409 O O . ILE A 1 177 ? 22.198 -14.855 -19.670 1.00 86.31 177 ILE A O 1
ATOM 1413 N N . ASP A 1 178 ? 23.121 -12.872 -19.193 1.00 88.81 178 ASP A N 1
ATOM 1414 C CA . ASP A 1 178 ? 22.370 -12.612 -17.979 1.00 88.81 178 ASP A CA 1
ATOM 1415 C C . ASP A 1 178 ? 22.323 -11.100 -17.691 1.00 88.81 178 ASP A C 1
ATOM 1417 O O . ASP A 1 178 ? 22.772 -10.251 -18.473 1.00 88.81 178 ASP A O 1
ATOM 1421 N N . LYS A 1 179 ? 21.809 -10.746 -16.512 1.00 90.75 179 LYS A N 1
ATOM 1422 C CA . LYS A 1 179 ? 21.815 -9.374 -15.994 1.00 90.75 179 LYS A CA 1
ATOM 1423 C C . LYS A 1 179 ? 23.217 -8.756 -15.923 1.00 90.75 179 LYS A C 1
ATOM 1425 O O . LYS A 1 179 ? 23.356 -7.557 -16.165 1.00 90.75 179 LYS A O 1
ATOM 1430 N N . ASN A 1 180 ? 24.232 -9.527 -15.532 1.00 91.00 180 ASN A N 1
ATOM 1431 C CA . ASN A 1 180 ? 25.590 -9.011 -15.363 1.00 91.00 180 ASN A CA 1
ATOM 1432 C C . ASN A 1 180 ? 26.197 -8.658 -16.724 1.00 91.00 180 ASN A C 1
ATOM 1434 O O . ASN A 1 180 ? 26.815 -7.606 -16.877 1.00 91.00 180 ASN A O 1
ATOM 1438 N N . ASP A 1 181 ? 25.973 -9.500 -17.728 1.00 92.12 181 ASP A N 1
ATOM 1439 C CA . ASP A 1 181 ? 26.378 -9.252 -19.103 1.00 92.12 181 ASP A CA 1
ATOM 1440 C C . ASP A 1 181 ? 25.634 -8.060 -19.721 1.00 92.12 181 ASP A C 1
ATOM 1442 O O . ASP A 1 181 ? 26.266 -7.201 -20.337 1.00 92.12 181 ASP A O 1
ATOM 1446 N N . LEU A 1 182 ? 24.325 -7.932 -19.466 1.00 93.25 182 LEU A N 1
ATOM 1447 C CA . LEU A 1 182 ? 23.546 -6.750 -19.848 1.00 93.25 182 LEU A CA 1
ATOM 1448 C C . LEU A 1 182 ? 24.164 -5.476 -19.247 1.00 93.25 182 LEU A C 1
ATOM 1450 O O . LEU A 1 182 ? 24.418 -4.507 -19.957 1.00 93.25 182 LEU A O 1
ATOM 1454 N N . PHE A 1 183 ? 24.466 -5.483 -17.947 1.00 93.94 183 PHE A N 1
ATOM 1455 C CA . PHE A 1 183 ? 25.097 -4.339 -17.294 1.00 93.94 183 PHE A CA 1
ATOM 1456 C C . PHE A 1 183 ? 26.466 -4.014 -17.901 1.00 93.94 183 PHE A C 1
ATOM 1458 O O . PHE A 1 183 ? 26.717 -2.863 -18.237 1.00 93.94 183 PHE A O 1
ATOM 1465 N N . ARG A 1 184 ? 27.341 -5.008 -18.104 1.00 93.38 184 ARG A N 1
ATOM 1466 C CA . ARG A 1 184 ? 28.669 -4.783 -18.705 1.00 93.38 184 ARG A CA 1
ATOM 1467 C C . ARG A 1 184 ? 28.590 -4.168 -20.103 1.00 93.38 184 ARG A C 1
ATOM 1469 O O . ARG A 1 184 ? 29.414 -3.317 -20.418 1.00 93.38 184 ARG A O 1
ATOM 1476 N N . LYS A 1 185 ? 27.622 -4.596 -20.921 1.00 93.81 185 LYS A N 1
ATOM 1477 C CA . LYS A 1 185 ? 27.449 -4.139 -22.309 1.00 93.81 185 LYS A CA 1
ATOM 1478 C C . LYS A 1 185 ? 26.867 -2.728 -22.420 1.00 93.81 185 LYS A C 1
ATOM 1480 O O . LYS A 1 185 ? 27.213 -2.021 -23.359 1.00 93.81 185 LYS A O 1
ATOM 1485 N N . PHE A 1 186 ? 25.980 -2.338 -21.502 1.00 94.81 186 PHE A N 1
ATOM 1486 C CA . PHE A 1 186 ? 25.170 -1.120 -21.651 1.00 94.81 186 PHE A CA 1
ATOM 1487 C C . PHE A 1 186 ? 25.362 -0.070 -20.547 1.00 94.81 186 PHE A C 1
ATOM 1489 O O . PHE A 1 186 ? 24.822 1.028 -20.664 1.00 94.81 186 PHE A O 1
ATOM 1496 N N . ALA A 1 187 ? 26.103 -0.367 -19.475 1.00 95.31 187 ALA A N 1
ATOM 1497 C CA . ALA A 1 187 ? 26.378 0.621 -18.438 1.00 95.31 187 ALA A CA 1
ATOM 1498 C C . ALA A 1 187 ? 27.244 1.771 -18.967 1.00 95.31 187 ALA A C 1
ATOM 1500 O O . ALA A 1 187 ? 28.225 1.565 -19.682 1.00 95.31 187 ALA A O 1
ATOM 1501 N N . TYR A 1 188 ? 26.911 2.983 -18.540 1.00 95.31 188 TYR A N 1
ATOM 1502 C CA . TYR A 1 188 ? 27.695 4.186 -18.777 1.00 95.31 188 TYR A CA 1
ATOM 1503 C C . TYR A 1 188 ? 28.494 4.556 -17.521 1.00 95.31 188 TYR A C 1
ATOM 1505 O O . TYR A 1 188 ? 28.183 4.126 -16.405 1.00 95.31 188 TYR A O 1
ATOM 1513 N N . GLN A 1 189 ? 29.534 5.369 -17.691 1.00 96.06 189 GLN A N 1
ATOM 1514 C CA . GLN A 1 189 ? 30.266 5.940 -16.564 1.00 96.06 189 GLN A CA 1
ATOM 1515 C C . GLN A 1 189 ? 29.441 7.078 -15.946 1.00 96.06 189 GLN A C 1
ATOM 1517 O O . GLN A 1 189 ? 29.154 8.054 -16.631 1.00 96.06 189 GLN A O 1
ATOM 1522 N N . ASP A 1 190 ? 29.070 6.980 -14.666 1.00 93.94 190 ASP A N 1
ATOM 1523 C CA . ASP A 1 190 ? 28.428 8.064 -13.911 1.00 93.94 190 ASP A CA 1
ATOM 1524 C C . ASP A 1 190 ? 29.516 8.925 -13.240 1.00 93.94 190 ASP A C 1
ATOM 1526 O O . ASP A 1 190 ? 30.011 8.555 -12.167 1.00 93.94 190 ASP A O 1
ATOM 1530 N N . PRO A 1 191 ? 29.911 10.073 -13.827 1.00 92.75 191 PRO A N 1
ATOM 1531 C CA . PRO A 1 191 ? 30.981 10.903 -13.277 1.00 92.75 191 PRO A CA 1
ATOM 1532 C C . PRO A 1 191 ?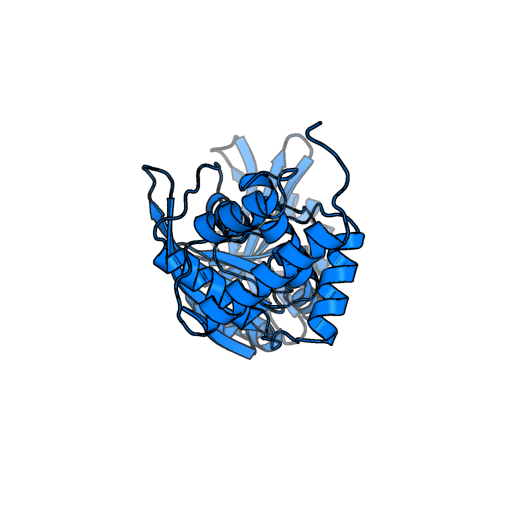 30.598 11.531 -11.934 1.00 92.75 191 PRO A C 1
ATOM 1534 O O . PRO A 1 191 ? 31.469 11.760 -11.102 1.00 92.75 191 PRO A O 1
ATOM 1537 N N . LYS A 1 192 ? 29.302 11.760 -11.672 1.00 93.25 192 LYS A N 1
ATOM 1538 C CA . LYS A 1 192 ? 28.839 12.373 -10.414 1.00 93.25 192 LYS A CA 1
ATOM 1539 C C . LYS A 1 192 ? 29.019 11.435 -9.226 1.00 93.25 192 LYS A C 1
ATOM 1541 O O . LYS A 1 192 ? 29.138 11.889 -8.091 1.00 93.25 192 LYS A O 1
ATOM 1546 N N . ARG A 1 193 ? 28.965 10.124 -9.468 1.00 91.25 193 ARG A N 1
ATOM 1547 C CA . ARG A 1 193 ? 29.096 9.084 -8.437 1.00 91.25 193 ARG A CA 1
ATOM 1548 C C . ARG A 1 193 ? 30.393 8.283 -8.546 1.00 91.25 193 ARG A C 1
ATOM 1550 O O . ARG A 1 193 ? 30.613 7.436 -7.687 1.00 91.25 193 ARG A O 1
ATOM 1557 N N . GLY A 1 194 ? 31.208 8.532 -9.573 1.00 93.94 194 GLY A N 1
ATOM 1558 C CA . GLY A 1 194 ? 32.490 7.864 -9.799 1.00 93.94 194 GLY A CA 1
ATOM 1559 C C . GLY A 1 194 ? 32.369 6.353 -10.007 1.00 93.94 194 GLY A C 1
ATOM 1560 O O . GLY A 1 194 ? 33.194 5.610 -9.489 1.00 93.94 194 GLY A O 1
ATOM 1561 N N . ARG A 1 195 ? 31.322 5.878 -10.695 1.00 94.38 195 ARG A N 1
ATOM 1562 C CA . ARG A 1 195 ? 31.028 4.437 -10.842 1.00 94.38 195 ARG A CA 1
ATOM 1563 C C . ARG A 1 195 ? 30.312 4.124 -12.151 1.00 94.38 195 ARG A C 1
ATOM 1565 O O . ARG A 1 195 ? 29.657 5.008 -12.702 1.00 94.38 195 ARG A O 1
ATOM 1572 N N . LYS A 1 196 ? 30.339 2.872 -12.613 1.00 95.88 196 LYS A N 1
ATOM 1573 C CA . LYS A 1 196 ? 29.466 2.445 -13.720 1.00 95.88 196 LYS A CA 1
ATOM 1574 C C . LYS A 1 196 ? 28.009 2.340 -13.276 1.00 95.88 196 LYS A C 1
ATOM 1576 O O . LYS A 1 196 ? 27.704 1.922 -12.151 1.00 95.88 196 LYS A O 1
ATOM 1581 N N . ALA A 1 197 ? 27.089 2.696 -14.164 1.00 96.50 197 ALA A N 1
ATOM 1582 C CA . ALA A 1 197 ? 25.662 2.629 -13.901 1.00 96.50 197 ALA A CA 1
ATOM 1583 C C . ALA A 1 197 ? 24.839 2.352 -15.161 1.00 96.50 197 ALA A C 1
ATOM 1585 O O . ALA A 1 197 ? 25.215 2.722 -16.266 1.00 96.50 197 ALA A O 1
ATOM 1586 N N . LEU A 1 198 ? 23.679 1.732 -14.967 1.00 96.38 198 LEU A N 1
ATOM 1587 C CA . LEU A 1 198 ? 22.632 1.601 -15.969 1.00 96.38 198 LEU A CA 1
ATOM 1588 C C . LEU A 1 198 ? 21.324 2.022 -15.298 1.00 96.38 198 LEU A C 1
ATOM 1590 O O . LEU A 1 198 ? 20.577 1.195 -14.769 1.00 96.38 198 LEU A O 1
ATOM 1594 N N . TYR A 1 199 ? 21.125 3.341 -15.266 1.00 96.00 199 TYR A N 1
ATOM 1595 C CA . TYR A 1 199 ? 19.879 3.982 -14.870 1.00 96.00 199 TYR A CA 1
ATOM 1596 C C . TYR A 1 199 ? 19.198 4.555 -16.107 1.00 96.00 199 TYR A C 1
ATOM 1598 O O . TYR A 1 199 ? 19.681 5.522 -16.689 1.00 96.00 199 TYR A O 1
ATOM 1606 N N . THR A 1 200 ? 18.079 3.963 -16.497 1.00 96.00 200 THR A N 1
ATOM 1607 C CA . THR A 1 200 ? 17.225 4.462 -17.582 1.00 96.00 200 THR A CA 1
ATOM 1608 C C . THR A 1 200 ? 15.766 4.152 -17.261 1.00 96.00 200 THR A C 1
ATOM 1610 O O . THR A 1 200 ? 15.495 3.241 -16.481 1.00 96.00 200 THR A O 1
ATOM 1613 N N . SER A 1 201 ? 14.850 4.937 -17.826 1.00 97.19 201 SER A N 1
ATOM 1614 C CA . SER A 1 201 ? 13.402 4.759 -17.765 1.00 97.19 201 SER A CA 1
ATOM 1615 C C . SER A 1 201 ? 12.846 4.970 -19.167 1.00 97.19 201 SER A C 1
ATOM 1617 O O . SER A 1 201 ? 12.963 6.066 -19.716 1.00 97.19 201 SER A O 1
ATOM 1619 N N . PHE A 1 202 ? 12.265 3.928 -19.752 1.00 97.94 202 PHE A N 1
ATOM 1620 C CA . PHE A 1 202 ? 11.825 3.940 -21.147 1.00 97.94 202 PHE A CA 1
ATOM 1621 C C . PHE A 1 202 ? 10.447 3.296 -21.308 1.00 97.94 202 PHE A C 1
ATOM 1623 O O . PHE A 1 202 ? 10.051 2.434 -20.523 1.00 97.94 202 PHE A O 1
ATOM 1630 N N . ASN A 1 203 ? 9.705 3.743 -22.321 1.00 98.31 203 ASN A N 1
ATOM 1631 C CA . ASN A 1 203 ? 8.401 3.210 -22.721 1.00 98.31 203 ASN A CA 1
ATOM 1632 C C . ASN A 1 203 ? 8.489 2.703 -24.172 1.00 98.31 203 ASN A C 1
ATOM 1634 O O . ASN A 1 203 ? 9.540 2.225 -24.582 1.00 98.31 203 ASN A O 1
ATOM 1638 N N . ASN A 1 204 ? 7.417 2.790 -24.962 1.00 98.00 204 ASN A N 1
ATOM 1639 C CA . ASN A 1 204 ? 7.419 2.406 -26.378 1.00 98.00 204 ASN A CA 1
ATOM 1640 C C . ASN A 1 204 ? 8.229 3.334 -27.309 1.00 98.00 204 ASN A C 1
ATOM 1642 O O . ASN A 1 204 ? 8.379 3.018 -28.488 1.00 98.00 204 ASN A O 1
ATOM 1646 N N . THR A 1 205 ? 8.756 4.448 -26.803 1.00 97.19 205 THR A N 1
ATOM 1647 C CA . THR A 1 205 ? 9.631 5.363 -27.541 1.00 97.19 205 THR A CA 1
ATOM 1648 C C . THR A 1 205 ? 11.075 5.210 -27.052 1.00 97.19 205 THR A C 1
ATOM 1650 O O . THR A 1 205 ? 11.279 5.120 -25.838 1.00 97.19 205 THR A O 1
ATOM 1653 N N . PRO A 1 206 ? 12.079 5.215 -27.955 1.00 96.88 206 PRO A N 1
ATOM 1654 C CA . PRO A 1 206 ? 13.489 5.195 -27.571 1.00 96.88 206 PRO A CA 1
ATOM 1655 C C . PRO A 1 206 ? 13.845 6.305 -26.580 1.00 96.88 206 PRO A C 1
ATOM 1657 O O . PRO A 1 206 ? 13.560 7.478 -26.827 1.00 96.88 206 PRO A O 1
ATOM 1660 N N . ASP A 1 207 ? 14.484 5.940 -25.470 1.00 96.38 207 ASP A N 1
ATOM 1661 C CA . ASP A 1 207 ? 15.082 6.900 -24.543 1.00 96.38 207 ASP A CA 1
ATOM 1662 C C . ASP A 1 207 ? 16.428 7.439 -25.063 1.00 96.38 207 ASP A C 1
ATOM 1664 O O . ASP A 1 207 ? 16.891 7.101 -26.154 1.00 96.38 207 ASP A O 1
ATOM 1668 N N . SER A 1 208 ? 17.105 8.258 -24.253 1.00 93.75 208 SER A N 1
ATOM 1669 C CA . SER A 1 208 ? 18.427 8.806 -24.589 1.00 93.75 208 SER A CA 1
ATOM 1670 C C . SER A 1 208 ? 19.518 7.749 -24.786 1.00 93.75 208 SER A C 1
ATOM 1672 O O . SER A 1 208 ? 20.515 8.027 -25.448 1.00 93.75 208 SER A O 1
ATOM 1674 N N . LEU A 1 209 ? 19.362 6.557 -24.202 1.00 94.31 209 LEU A N 1
ATOM 1675 C CA . LEU A 1 209 ? 20.281 5.437 -24.396 1.00 94.31 209 LEU A CA 1
ATOM 1676 C C . LEU A 1 209 ? 19.836 4.508 -25.542 1.00 94.31 209 LEU A C 1
ATOM 1678 O O . LEU A 1 209 ? 20.573 3.595 -25.899 1.00 94.31 209 LEU A O 1
ATOM 1682 N N . GLY A 1 210 ? 18.680 4.761 -26.162 1.00 96.00 210 GLY A N 1
ATOM 1683 C CA . GLY A 1 210 ? 18.146 4.012 -27.297 1.00 96.00 210 GLY A CA 1
ATOM 1684 C C . GLY A 1 210 ? 17.293 2.795 -26.928 1.00 96.00 210 GLY A C 1
ATOM 1685 O O . GLY A 1 210 ? 16.997 2.000 -27.823 1.00 96.00 210 GLY A O 1
ATOM 1686 N N . PHE A 1 211 ? 16.912 2.632 -25.656 1.00 97.69 211 PHE A N 1
ATOM 1687 C CA . PHE A 1 211 ? 16.021 1.573 -25.177 1.00 97.69 211 PHE A CA 1
ATOM 1688 C C . PHE A 1 211 ? 14.553 1.930 -25.389 1.00 97.69 211 PHE A C 1
ATOM 1690 O O . PHE A 1 211 ? 14.146 3.063 -25.145 1.00 97.69 211 PHE A O 1
ATOM 1697 N N . TYR A 1 212 ? 13.745 0.949 -25.781 1.00 98.56 212 TYR A N 1
ATOM 1698 C CA . TYR A 1 212 ? 12.290 1.068 -25.855 1.00 98.56 212 TYR A CA 1
ATOM 1699 C C . TYR A 1 212 ? 11.603 -0.287 -25.676 1.00 98.56 212 TYR A C 1
ATOM 1701 O O . TYR A 1 212 ? 12.232 -1.342 -25.742 1.00 98.56 212 TYR A O 1
ATOM 1709 N N . LEU A 1 213 ? 10.297 -0.257 -25.440 1.00 98.62 213 LEU A N 1
ATOM 1710 C CA . LEU A 1 213 ? 9.432 -1.423 -25.326 1.00 98.62 213 LEU A CA 1
ATOM 1711 C C . LEU A 1 213 ? 8.715 -1.680 -26.653 1.00 98.62 213 LEU A C 1
ATOM 1713 O O . LEU A 1 213 ? 8.097 -0.785 -27.226 1.00 98.62 213 LEU A O 1
ATOM 1717 N N . ALA A 1 214 ? 8.735 -2.928 -27.100 1.00 98.00 214 ALA A N 1
ATOM 1718 C CA . ALA A 1 214 ? 7.838 -3.451 -28.124 1.00 98.00 214 ALA A CA 1
ATOM 1719 C C . ALA A 1 214 ? 7.010 -4.586 -27.512 1.00 98.00 214 ALA A C 1
ATOM 1721 O O . ALA A 1 214 ? 7.448 -5.223 -26.557 1.00 98.00 214 ALA A O 1
ATOM 1722 N N . THR A 1 215 ? 5.803 -4.850 -28.008 1.00 98.00 215 THR A N 1
ATOM 1723 C CA . THR A 1 215 ? 4.951 -5.885 -27.405 1.00 98.00 215 THR A CA 1
ATOM 1724 C C . THR A 1 215 ? 4.034 -6.556 -28.417 1.00 98.00 215 THR A C 1
ATOM 1726 O O . THR A 1 215 ? 3.510 -5.902 -29.319 1.00 98.00 215 THR A O 1
ATOM 1729 N N . THR A 1 216 ? 3.838 -7.860 -28.238 1.00 97.19 216 THR A N 1
ATOM 1730 C CA . THR A 1 216 ? 2.797 -8.665 -28.894 1.00 97.19 216 THR A CA 1
ATOM 1731 C C . THR A 1 216 ? 1.688 -8.968 -27.880 1.00 97.19 216 THR A C 1
ATOM 1733 O O . THR A 1 216 ? 1.586 -8.286 -26.860 1.00 97.19 216 THR A O 1
ATOM 1736 N N . ASP A 1 217 ? 0.830 -9.954 -28.138 1.00 94.88 217 ASP A N 1
ATOM 1737 C CA . ASP A 1 217 ? -0.123 -10.437 -27.127 1.00 94.88 217 ASP A CA 1
ATOM 1738 C C . ASP A 1 217 ? 0.510 -11.429 -26.134 1.00 94.88 217 ASP A C 1
ATOM 1740 O O . ASP A 1 217 ? -0.031 -11.642 -25.055 1.00 94.88 217 ASP A O 1
ATOM 1744 N N . GLN A 1 218 ? 1.670 -12.007 -26.469 1.00 96.81 218 GLN A N 1
ATOM 1745 C CA . GLN A 1 218 ? 2.329 -13.048 -25.665 1.00 96.81 218 GLN A CA 1
ATOM 1746 C C . GLN A 1 218 ? 3.497 -12.517 -24.830 1.00 96.81 218 GLN A C 1
ATOM 1748 O O . GLN A 1 218 ? 3.781 -13.058 -23.766 1.00 96.81 218 GLN A O 1
ATOM 1753 N N . LYS A 1 219 ? 4.175 -11.452 -25.281 1.00 97.31 219 LYS A N 1
ATOM 1754 C CA . LYS A 1 219 ? 5.363 -10.928 -24.596 1.00 97.31 219 LYS A CA 1
ATOM 1755 C C . LYS A 1 219 ? 5.549 -9.421 -24.737 1.00 97.31 219 LYS A C 1
ATOM 1757 O O . LYS A 1 219 ? 5.002 -8.765 -25.631 1.00 97.31 219 LYS A O 1
ATOM 1762 N N . ILE A 1 220 ? 6.398 -8.884 -23.867 1.00 98.62 220 ILE A N 1
ATOM 1763 C CA . ILE A 1 220 ? 6.963 -7.538 -23.962 1.00 98.62 220 ILE A CA 1
ATOM 1764 C C . ILE A 1 220 ? 8.473 -7.674 -24.152 1.00 98.62 220 ILE A C 1
ATOM 1766 O O . ILE A 1 220 ? 9.158 -8.283 -23.334 1.00 98.62 220 ILE A O 1
ATOM 1770 N N . SER A 1 221 ? 8.997 -7.091 -25.221 1.00 98.19 221 SER A N 1
ATOM 1771 C CA . SER A 1 221 ? 10.411 -7.115 -25.583 1.00 98.19 221 SER A CA 1
ATOM 1772 C C . SER A 1 221 ? 11.061 -5.769 -25.276 1.00 98.19 221 SER A C 1
ATOM 1774 O O . SER A 1 221 ? 10.528 -4.712 -25.619 1.00 98.19 221 SER A O 1
ATOM 1776 N N . VAL A 1 222 ? 12.238 -5.809 -24.653 1.00 98.19 222 VAL A N 1
ATOM 1777 C CA . VAL A 1 222 ? 13.118 -4.646 -24.526 1.00 98.19 222 VAL A CA 1
ATOM 1778 C C . VAL A 1 222 ? 13.989 -4.576 -25.767 1.00 98.19 222 VAL A C 1
ATOM 1780 O O . VAL A 1 222 ? 14.805 -5.463 -26.027 1.00 98.19 222 VAL A O 1
ATOM 1783 N N . MET A 1 223 ? 13.826 -3.501 -26.519 1.00 97.81 223 MET A N 1
ATOM 1784 C CA . MET A 1 223 ? 14.537 -3.234 -27.754 1.00 97.81 223 MET A CA 1
ATOM 1785 C C . MET A 1 223 ? 15.618 -2.181 -27.522 1.00 97.81 223 MET A C 1
ATOM 1787 O O . MET A 1 223 ? 15.430 -1.252 -26.742 1.00 97.81 223 MET A O 1
ATOM 1791 N N . HIS A 1 224 ? 16.734 -2.293 -28.233 1.00 95.88 224 HIS A N 1
ATOM 1792 C CA . HIS A 1 224 ? 17.760 -1.257 -28.298 1.00 95.88 224 HIS A CA 1
ATOM 1793 C C . HIS A 1 224 ? 18.303 -1.167 -29.721 1.00 95.88 224 HIS A C 1
ATOM 1795 O O . HIS A 1 224 ? 18.831 -2.150 -30.245 1.00 95.88 224 HIS A O 1
ATOM 1801 N N . LYS A 1 225 ? 18.173 0.007 -30.354 1.00 88.06 225 LYS A N 1
ATOM 1802 C CA . LYS A 1 225 ? 18.597 0.246 -31.751 1.00 88.06 225 LYS A CA 1
ATOM 1803 C C . LYS A 1 225 ? 18.148 -0.878 -32.712 1.00 88.06 225 LYS A C 1
ATOM 1805 O O . LYS A 1 225 ? 18.969 -1.456 -33.419 1.00 88.06 225 LYS A O 1
ATOM 1810 N N . ASN A 1 226 ? 16.851 -1.206 -32.703 1.00 88.25 226 ASN A N 1
ATOM 1811 C CA . ASN A 1 226 ? 16.211 -2.260 -33.514 1.00 88.25 226 ASN A CA 1
ATOM 1812 C C . ASN A 1 226 ? 16.644 -3.710 -33.224 1.00 88.25 226 ASN A C 1
ATOM 1814 O O . ASN A 1 226 ? 16.364 -4.604 -34.019 1.00 88.25 226 ASN A O 1
ATOM 1818 N N . ARG A 1 227 ? 17.288 -3.976 -32.084 1.00 93.81 227 ARG A N 1
ATOM 1819 C CA . ARG A 1 227 ? 17.622 -5.334 -31.633 1.00 93.81 227 ARG A CA 1
ATOM 1820 C C . ARG A 1 227 ? 16.884 -5.674 -30.345 1.00 93.81 227 ARG A C 1
ATOM 1822 O O . ARG A 1 227 ? 16.911 -4.884 -29.406 1.00 93.81 227 ARG A O 1
ATOM 1829 N N . GLU A 1 228 ? 16.277 -6.854 -30.285 1.00 96.19 228 GLU A N 1
ATOM 1830 C CA . GLU A 1 228 ? 15.683 -7.386 -29.056 1.00 96.19 228 GLU A CA 1
ATOM 1831 C C . GLU A 1 228 ? 16.789 -7.832 -28.087 1.00 96.19 228 GLU A C 1
ATOM 1833 O O . GLU A 1 228 ? 17.634 -8.657 -28.432 1.00 96.19 228 GLU A O 1
ATOM 1838 N N . LEU A 1 229 ? 16.808 -7.264 -26.880 1.00 95.62 229 LEU A N 1
ATOM 1839 C CA . LEU A 1 229 ? 17.820 -7.564 -25.864 1.00 95.62 229 LEU A CA 1
ATOM 1840 C C . LEU A 1 229 ? 17.367 -8.648 -24.891 1.00 95.62 229 LEU A C 1
ATOM 1842 O O . LEU A 1 229 ? 18.135 -9.551 -24.548 1.00 95.62 229 LEU A O 1
ATOM 1846 N N . CYS A 1 230 ? 16.133 -8.524 -24.419 1.00 96.25 230 CYS A N 1
ATOM 1847 C CA . CYS A 1 230 ? 15.494 -9.430 -23.481 1.00 96.25 230 CYS A CA 1
ATOM 1848 C C . CYS A 1 230 ? 13.972 -9.307 -23.599 1.00 96.25 230 CYS A C 1
ATOM 1850 O O . CYS A 1 230 ? 13.465 -8.326 -24.153 1.00 96.25 230 CYS A O 1
ATOM 1852 N N . SER A 1 231 ? 13.247 -10.291 -23.077 1.00 97.12 231 SER A N 1
ATOM 1853 C CA . SER A 1 231 ? 11.785 -10.294 -23.082 1.00 97.12 231 SER A CA 1
ATOM 1854 C C . SER A 1 231 ? 11.193 -10.699 -21.742 1.00 97.12 231 SER A C 1
ATOM 1856 O O . SER A 1 231 ? 11.859 -11.267 -20.874 1.00 97.12 231 SER A O 1
ATOM 1858 N N . TYR A 1 232 ? 9.919 -10.365 -21.600 1.00 98.00 232 TYR A N 1
ATOM 1859 C CA . TYR A 1 232 ? 9.060 -10.686 -20.480 1.00 98.00 232 TYR A CA 1
ATOM 1860 C C . TYR A 1 232 ? 7.814 -11.369 -21.017 1.00 98.00 232 TYR A C 1
ATOM 1862 O O . TYR A 1 232 ? 7.091 -10.767 -21.816 1.00 98.00 232 TYR A O 1
ATOM 1870 N N . GLU A 1 233 ? 7.561 -12.593 -20.573 1.00 98.06 233 GLU A N 1
ATOM 1871 C CA . GLU A 1 233 ? 6.341 -13.305 -20.943 1.00 98.06 233 GLU A CA 1
ATOM 1872 C C . GLU A 1 233 ? 5.131 -12.651 -20.264 1.00 98.06 233 GLU A C 1
ATOM 1874 O O . GLU A 1 233 ? 5.199 -12.200 -19.114 1.00 98.06 233 GLU A O 1
ATOM 1879 N N . ALA A 1 234 ? 4.012 -12.559 -20.983 1.00 97.44 234 ALA A N 1
ATOM 1880 C CA . ALA A 1 234 ? 2.801 -11.914 -20.482 1.00 97.44 234 ALA A CA 1
ATOM 1881 C C . ALA A 1 234 ? 2.292 -12.583 -19.192 1.00 97.44 234 ALA A C 1
ATOM 1883 O O . ALA A 1 234 ? 1.859 -11.887 -18.274 1.00 97.44 234 ALA A O 1
ATOM 1884 N N . GLU A 1 235 ? 2.435 -13.904 -19.080 1.00 96.75 235 GLU A N 1
ATOM 1885 C CA . GLU A 1 235 ? 2.062 -14.692 -17.897 1.00 96.75 235 GLU A CA 1
ATOM 1886 C C . GLU A 1 235 ? 2.883 -14.320 -16.648 1.00 96.75 235 GLU A C 1
ATOM 1888 O O . GLU A 1 235 ? 2.346 -14.227 -15.538 1.00 96.75 235 GLU A O 1
ATOM 1893 N N . ASP A 1 236 ? 4.178 -14.023 -16.808 1.00 96.50 236 ASP A N 1
ATOM 1894 C CA . ASP A 1 236 ? 5.047 -13.590 -15.706 1.00 96.50 236 ASP A CA 1
ATOM 1895 C C . ASP A 1 236 ? 4.667 -12.193 -15.200 1.00 96.50 236 ASP A C 1
ATOM 1897 O O . ASP A 1 236 ? 4.721 -11.899 -13.995 1.00 96.50 236 ASP A O 1
ATOM 1901 N N . ILE A 1 237 ? 4.279 -11.316 -16.130 1.00 97.31 237 ILE A N 1
ATOM 1902 C CA . ILE A 1 237 ? 3.775 -9.973 -15.840 1.00 97.31 237 ILE A CA 1
ATOM 1903 C C . ILE A 1 237 ? 2.417 -10.056 -15.144 1.00 97.31 237 ILE A C 1
ATOM 1905 O O . ILE A 1 237 ? 2.214 -9.392 -14.125 1.00 97.31 237 ILE A O 1
ATOM 1909 N N . GLU A 1 238 ? 1.512 -10.901 -15.634 1.00 96.56 238 GLU A N 1
ATOM 1910 C CA . GLU A 1 238 ? 0.211 -11.144 -15.017 1.00 96.56 238 GLU A CA 1
ATOM 1911 C C . GLU A 1 238 ? 0.365 -11.671 -13.589 1.00 96.56 238 GLU A C 1
ATOM 1913 O O . GLU A 1 238 ? -0.180 -11.094 -12.645 1.00 96.56 238 GLU A O 1
ATOM 1918 N N . SER A 1 239 ? 1.205 -12.687 -13.398 1.00 95.25 239 SER A N 1
ATOM 1919 C CA . SER A 1 239 ? 1.525 -13.234 -12.079 1.00 95.25 239 SER A CA 1
ATOM 1920 C C . SER A 1 239 ? 2.097 -12.166 -11.140 1.00 95.25 239 SER A C 1
ATOM 1922 O O . SER A 1 239 ? 1.760 -12.114 -9.952 1.00 95.25 239 SER A O 1
ATOM 1924 N N . ALA A 1 240 ? 2.947 -11.266 -11.652 1.00 93.94 240 ALA A N 1
ATOM 1925 C CA . ALA A 1 240 ? 3.470 -10.144 -10.875 1.00 93.94 240 ALA A CA 1
ATOM 1926 C C . ALA A 1 240 ? 2.363 -9.168 -10.447 1.00 93.94 240 ALA A C 1
ATOM 1928 O O . ALA A 1 240 ? 2.313 -8.791 -9.272 1.00 93.94 240 ALA A O 1
ATOM 1929 N N . LEU A 1 241 ? 1.467 -8.799 -11.367 1.00 93.62 241 LEU A N 1
ATOM 1930 C CA . LEU A 1 241 ? 0.316 -7.940 -11.094 1.00 93.62 241 LEU A CA 1
ATOM 1931 C C . LEU A 1 241 ? -0.604 -8.572 -10.043 1.00 93.62 241 LEU A C 1
ATOM 1933 O O . LEU A 1 241 ? -0.887 -7.945 -9.024 1.00 93.62 241 LEU A O 1
ATOM 1937 N N . LEU A 1 242 ? -1.013 -9.827 -10.225 1.00 92.00 242 LEU A N 1
ATOM 1938 C CA . LEU A 1 242 ? -1.952 -10.505 -9.327 1.00 92.00 242 LEU A CA 1
ATOM 1939 C C . LEU A 1 242 ? -1.386 -10.703 -7.914 1.00 92.00 242 LEU A C 1
ATOM 1941 O O . LEU A 1 242 ? -2.121 -10.574 -6.933 1.00 92.00 242 LEU A O 1
ATOM 1945 N N . SER A 1 243 ? -0.072 -10.915 -7.783 1.00 88.69 243 SER A N 1
ATOM 1946 C CA . SER A 1 243 ? 0.566 -11.171 -6.482 1.00 88.69 243 SER A CA 1
ATOM 1947 C C . SER A 1 243 ? 0.426 -10.036 -5.459 1.00 88.69 243 SER A C 1
ATOM 1949 O O . SER A 1 243 ? 0.481 -10.293 -4.258 1.00 88.69 243 SER A O 1
ATOM 1951 N N . LYS A 1 244 ? 0.268 -8.786 -5.916 1.00 80.38 244 LYS A N 1
ATOM 1952 C CA . LYS A 1 244 ? 0.193 -7.596 -5.046 1.00 80.38 244 LYS A CA 1
ATOM 1953 C C . LYS A 1 244 ? -0.969 -6.669 -5.351 1.00 80.38 244 LYS A C 1
ATOM 1955 O O . LYS A 1 244 ? -1.396 -5.915 -4.487 1.00 80.38 244 LYS A O 1
ATOM 1960 N N . HIS A 1 245 ? -1.459 -6.689 -6.582 1.00 86.56 245 HIS A N 1
ATOM 1961 C CA . HIS A 1 245 ? -2.384 -5.685 -7.079 1.00 86.56 245 HIS A CA 1
ATOM 1962 C C . HIS A 1 245 ? -3.773 -6.230 -7.363 1.00 86.56 245 HIS A C 1
ATOM 1964 O O . HIS A 1 245 ? -4.555 -5.526 -7.973 1.00 86.56 245 HIS A O 1
ATOM 1970 N N . THR A 1 246 ? -4.134 -7.430 -6.901 1.00 92.81 246 THR A N 1
ATOM 1971 C CA . THR A 1 246 ? -5.500 -7.954 -7.099 1.00 92.81 246 THR A CA 1
ATOM 1972 C C . THR A 1 246 ? -6.575 -7.002 -6.554 1.00 92.81 246 THR A C 1
ATOM 1974 O O . THR A 1 246 ? -7.602 -6.796 -7.201 1.00 92.81 246 THR A O 1
ATOM 1977 N N . ARG A 1 247 ? -6.312 -6.374 -5.400 1.00 95.19 247 ARG A N 1
ATOM 1978 C CA . ARG A 1 247 ? -7.117 -5.301 -4.798 1.00 95.19 247 ARG A CA 1
ATOM 1979 C C . ARG A 1 247 ? -6.163 -4.225 -4.286 1.00 95.19 247 ARG A C 1
ATOM 1981 O O . ARG A 1 247 ? -5.283 -4.525 -3.480 1.00 95.19 247 ARG A O 1
ATOM 1988 N N . THR A 1 248 ? -6.295 -2.983 -4.743 1.00 95.38 248 THR A N 1
ATOM 1989 C CA . THR A 1 248 ? -5.406 -1.887 -4.316 1.00 95.38 248 THR A CA 1
ATOM 1990 C C . THR A 1 248 ? -6.188 -0.601 -4.083 1.00 95.38 248 THR A C 1
ATOM 1992 O O . THR A 1 248 ? -6.964 -0.183 -4.937 1.00 95.38 248 THR A O 1
ATOM 1995 N N . ALA A 1 249 ? -5.945 0.052 -2.946 1.00 96.25 249 ALA A N 1
ATOM 1996 C CA . ALA A 1 249 ? -6.427 1.395 -2.652 1.00 96.25 249 ALA A CA 1
ATOM 1997 C C . ALA A 1 249 ? -5.297 2.422 -2.837 1.00 96.25 249 ALA A C 1
ATOM 1999 O O . ALA A 1 249 ? -4.309 2.451 -2.095 1.00 96.25 249 ALA A O 1
ATOM 2000 N N . TYR A 1 250 ? -5.454 3.289 -3.833 1.00 95.00 250 TYR A N 1
ATOM 2001 C CA . TYR A 1 250 ? -4.589 4.432 -4.100 1.00 95.00 250 TYR A CA 1
ATOM 2002 C C . TYR A 1 250 ? -5.097 5.649 -3.328 1.00 95.00 250 TYR A C 1
ATOM 2004 O O . TYR A 1 250 ? -6.162 6.190 -3.615 1.00 95.00 250 TYR A O 1
ATOM 2012 N N . ILE A 1 251 ? -4.327 6.072 -2.330 1.00 95.94 251 ILE A N 1
ATOM 2013 C CA . ILE A 1 251 ? -4.741 7.059 -1.329 1.00 95.94 251 ILE A CA 1
ATOM 2014 C C . ILE A 1 251 ? -3.983 8.350 -1.608 1.00 95.94 251 ILE A C 1
ATOM 2016 O O . ILE A 1 251 ? -2.782 8.445 -1.342 1.00 95.94 251 ILE A O 1
ATOM 2020 N N . TYR A 1 252 ? -4.670 9.332 -2.183 1.00 94.69 252 TYR A N 1
ATOM 2021 C CA . TYR A 1 252 ? -4.080 10.613 -2.548 1.00 94.69 252 TYR A CA 1
ATOM 2022 C C . TYR A 1 252 ? -4.035 11.531 -1.331 1.00 94.69 252 TYR A C 1
ATOM 2024 O O . TYR A 1 252 ? -5.033 11.709 -0.633 1.00 94.69 252 TYR A O 1
ATOM 2032 N N . ILE A 1 253 ? -2.863 12.105 -1.069 1.00 95.94 253 ILE A N 1
ATOM 2033 C CA . ILE A 1 253 ? -2.580 12.862 0.146 1.00 95.94 253 ILE A CA 1
ATOM 2034 C C . ILE A 1 253 ? -1.949 14.221 -0.152 1.00 95.94 253 ILE A C 1
ATOM 2036 O O . ILE A 1 253 ? -1.181 14.370 -1.101 1.00 95.94 253 ILE A O 1
ATOM 2040 N N . THR A 1 254 ? -2.190 15.185 0.734 1.00 95.62 254 THR A N 1
ATOM 2041 C CA . THR A 1 254 ? -1.436 16.445 0.789 1.00 95.62 254 THR A CA 1
ATOM 2042 C C . THR A 1 254 ? -0.472 16.384 1.963 1.00 95.62 254 THR A C 1
ATOM 2044 O O . THR A 1 254 ? -0.900 16.242 3.106 1.00 95.62 254 THR A O 1
ATOM 2047 N N . ALA A 1 255 ? 0.832 16.471 1.698 1.00 94.06 255 ALA A N 1
ATOM 2048 C CA . ALA A 1 255 ? 1.867 16.404 2.729 1.00 94.06 255 ALA A CA 1
ATOM 2049 C C . ALA A 1 255 ? 2.309 17.802 3.189 1.00 94.06 255 ALA A C 1
ATOM 2051 O O . ALA A 1 255 ? 2.510 18.697 2.371 1.00 94.06 255 ALA A O 1
ATOM 2052 N N . LYS A 1 256 ? 2.550 17.955 4.492 1.00 93.06 256 LYS A N 1
ATOM 2053 C CA . LYS A 1 256 ? 3.109 19.146 5.138 1.00 93.06 256 LYS A CA 1
ATOM 2054 C C . LYS A 1 256 ? 4.424 18.787 5.828 1.00 93.06 256 LYS A C 1
ATOM 2056 O O . LYS A 1 256 ? 4.537 17.741 6.465 1.00 93.06 256 LYS A O 1
ATOM 2061 N N . SER A 1 257 ? 5.428 19.652 5.703 1.00 87.50 257 SER A N 1
ATOM 2062 C CA . SER A 1 257 ? 6.772 19.391 6.240 1.00 87.50 257 SER A CA 1
ATOM 2063 C C . SER A 1 257 ? 6.963 19.831 7.692 1.00 87.50 257 SER A C 1
ATOM 2065 O O . SER A 1 257 ? 7.813 19.265 8.370 1.00 87.50 257 SER A O 1
ATOM 2067 N N . SER A 1 258 ? 6.193 20.812 8.178 1.00 89.31 258 SER A N 1
ATOM 2068 C CA . SER A 1 258 ? 6.347 21.367 9.529 1.00 89.31 258 SER A CA 1
ATOM 2069 C C . SER A 1 258 ? 4.985 21.640 10.198 1.00 89.31 258 SER A C 1
ATOM 2071 O O . SER A 1 258 ? 4.270 22.548 9.762 1.00 89.31 258 SER A O 1
ATOM 2073 N N . PRO A 1 259 ? 4.582 20.851 11.216 1.00 90.31 259 PRO A N 1
ATOM 2074 C CA . PRO A 1 259 ? 5.164 19.554 11.578 1.00 90.31 259 PRO A CA 1
ATOM 2075 C C . PRO A 1 259 ? 4.928 18.500 10.469 1.00 90.31 259 PRO A C 1
ATOM 2077 O O . PRO A 1 259 ? 3.933 18.609 9.739 1.00 90.31 259 PRO A O 1
ATOM 2080 N N . PRO A 1 260 ? 5.799 17.475 10.335 1.00 94.00 260 PRO A N 1
ATOM 2081 C CA . PRO A 1 260 ? 5.636 16.400 9.356 1.00 94.00 260 PRO A CA 1
ATOM 2082 C C . PRO A 1 260 ? 4.278 15.703 9.484 1.00 94.00 260 PRO A C 1
ATOM 2084 O O . PRO A 1 260 ? 4.005 14.983 10.444 1.00 94.00 260 PRO A O 1
ATOM 2087 N N . SER A 1 261 ? 3.404 15.925 8.510 1.00 96.19 261 SER A N 1
ATOM 2088 C CA . SER A 1 261 ? 2.033 15.414 8.537 1.00 96.19 261 SER A CA 1
ATOM 2089 C C . SER A 1 261 ? 1.435 15.329 7.138 1.00 96.19 261 SER A C 1
ATOM 2091 O O . SER A 1 261 ? 2.029 15.805 6.170 1.00 96.19 261 SER A O 1
ATOM 2093 N N . PHE A 1 262 ? 0.273 14.697 7.009 1.00 96.88 262 PHE A N 1
ATOM 2094 C CA . PHE A 1 262 ? -0.488 14.680 5.766 1.00 96.88 262 PHE A CA 1
ATOM 2095 C C . PHE A 1 262 ? -1.993 14.572 6.005 1.00 96.88 262 PHE A C 1
ATOM 2097 O O . PHE A 1 262 ? -2.431 14.067 7.036 1.00 96.88 262 PHE A O 1
ATOM 2104 N N . THR A 1 263 ? -2.783 15.024 5.038 1.00 97.00 263 THR A N 1
ATOM 2105 C CA . THR A 1 263 ? -4.240 14.829 4.989 1.00 97.00 263 THR A CA 1
ATOM 2106 C C . THR A 1 263 ? -4.604 13.901 3.838 1.00 97.00 263 THR A C 1
ATOM 2108 O O . THR A 1 263 ? -3.909 13.875 2.822 1.00 97.00 263 THR A O 1
ATOM 2111 N N . ILE A 1 264 ? -5.687 13.139 3.994 1.00 97.31 264 ILE A N 1
ATOM 2112 C CA . ILE A 1 264 ? -6.255 12.303 2.930 1.00 97.31 264 ILE A CA 1
ATOM 2113 C C . ILE A 1 264 ? -7.190 13.172 2.088 1.00 97.31 264 ILE A C 1
ATOM 2115 O O . ILE A 1 264 ? -8.117 13.775 2.625 1.00 97.31 264 ILE A O 1
ATOM 2119 N N . ASN A 1 265 ? -6.955 13.222 0.780 1.00 95.12 265 ASN A N 1
ATOM 2120 C CA . ASN A 1 265 ? -7.762 14.008 -0.151 1.00 95.12 265 ASN A CA 1
ATOM 2121 C C . ASN A 1 265 ? -8.864 13.140 -0.759 1.00 95.12 265 ASN A C 1
ATOM 2123 O O . ASN A 1 265 ? -10.045 13.437 -0.590 1.00 95.12 265 ASN A O 1
ATOM 2127 N N . SER A 1 266 ? -8.464 12.051 -1.411 1.00 95.00 266 SER A N 1
ATOM 2128 C CA . SER A 1 266 ? -9.352 11.102 -2.079 1.00 95.00 266 SER A CA 1
ATOM 2129 C C . SER A 1 266 ? -8.749 9.703 -2.083 1.00 95.00 266 SER A C 1
ATOM 2131 O O . SER A 1 266 ? -7.542 9.522 -1.864 1.00 95.00 266 SER A O 1
ATOM 2133 N N . VAL A 1 267 ? -9.593 8.704 -2.324 1.00 95.94 267 VAL A N 1
ATOM 2134 C CA . VAL A 1 267 ? -9.174 7.301 -2.380 1.00 95.94 267 VAL A CA 1
ATOM 2135 C C . VAL A 1 267 ? -9.770 6.635 -3.606 1.00 95.94 267 VAL A C 1
ATOM 2137 O O . VAL A 1 267 ? -10.986 6.536 -3.720 1.00 95.94 267 VAL A O 1
ATOM 2140 N N . LYS A 1 268 ? -8.902 6.129 -4.486 1.00 95.50 268 LYS A N 1
ATOM 2141 C CA . LYS A 1 268 ? -9.296 5.303 -5.627 1.00 95.50 268 LYS A CA 1
ATOM 2142 C C . LYS A 1 268 ? -9.085 3.839 -5.287 1.00 95.50 268 LYS A C 1
ATOM 2144 O O . LYS A 1 268 ? -7.953 3.433 -5.022 1.00 95.50 268 LYS A O 1
ATOM 2149 N N . TYR A 1 269 ? -10.144 3.049 -5.300 1.00 97.38 269 TYR A N 1
ATOM 2150 C CA . TYR A 1 269 ? -10.064 1.609 -5.114 1.00 97.38 269 TYR A CA 1
ATOM 2151 C C . TYR A 1 269 ? -10.147 0.906 -6.465 1.00 97.38 269 TYR A C 1
ATOM 2153 O O . TYR A 1 269 ? -10.976 1.255 -7.299 1.00 97.38 269 TYR A O 1
ATOM 2161 N N . CYS A 1 270 ? -9.247 -0.044 -6.698 1.00 96.75 270 CYS A N 1
ATOM 2162 C CA . CYS A 1 270 ? -9.075 -0.725 -7.974 1.00 96.75 270 CYS A CA 1
ATOM 2163 C C . CYS A 1 270 ? -9.005 -2.245 -7.772 1.00 96.75 270 CYS A C 1
ATOM 2165 O O . CYS A 1 270 ? -8.355 -2.719 -6.833 1.00 96.75 270 CYS A O 1
ATOM 2167 N N . GLN A 1 271 ? -9.630 -3.008 -8.673 1.00 96.62 271 GLN A N 1
ATOM 2168 C CA . GLN A 1 271 ? -9.724 -4.468 -8.584 1.00 96.62 271 GLN A CA 1
ATOM 2169 C C . GLN A 1 271 ? -9.480 -5.162 -9.921 1.00 96.62 271 GLN A C 1
ATOM 2171 O O . GLN A 1 271 ? -9.869 -4.661 -10.978 1.00 96.62 271 GLN A O 1
ATOM 2176 N N . HIS A 1 272 ? -8.874 -6.349 -9.841 1.00 96.06 272 HIS A N 1
ATOM 2177 C CA . HIS A 1 272 ? -8.621 -7.244 -10.972 1.00 96.06 272 HIS A CA 1
ATOM 2178 C C . HIS A 1 272 ? -7.761 -6.568 -12.058 1.00 96.06 272 HIS A C 1
ATOM 2180 O O . HIS A 1 272 ? -8.286 -6.126 -13.086 1.00 96.06 272 HIS A O 1
ATOM 2186 N N . PRO A 1 273 ? -6.440 -6.417 -11.832 1.00 96.56 273 PRO A N 1
ATOM 2187 C CA . PRO A 1 273 ? -5.544 -5.916 -12.866 1.00 96.56 273 PRO A CA 1
ATOM 2188 C C . PRO A 1 273 ? -5.581 -6.874 -14.060 1.00 96.56 273 PRO A C 1
ATOM 2190 O O . PRO A 1 273 ? -5.665 -8.086 -13.880 1.00 96.56 273 PRO A O 1
ATOM 2193 N N . SER A 1 274 ? -5.535 -6.335 -15.275 1.00 97.25 274 SER A N 1
ATOM 2194 C CA . SER A 1 274 ? -5.678 -7.125 -16.498 1.00 97.25 274 SER A CA 1
ATOM 2195 C C . SER A 1 274 ? -4.410 -7.068 -17.336 1.00 97.25 274 SER A C 1
ATOM 2197 O O . SER A 1 274 ? -3.974 -5.980 -17.723 1.00 97.25 274 SER A O 1
ATOM 2199 N N . ILE A 1 275 ? -3.860 -8.237 -17.679 1.00 97.62 275 ILE A N 1
ATOM 2200 C CA . ILE A 1 275 ? -2.715 -8.337 -18.589 1.00 97.62 275 ILE A CA 1
ATOM 2201 C C . ILE A 1 275 ? -3.033 -7.744 -19.964 1.00 97.62 275 ILE A C 1
ATOM 2203 O O . ILE A 1 275 ? -2.249 -6.964 -20.492 1.00 97.62 275 ILE A O 1
ATOM 2207 N N . ILE A 1 276 ? -4.235 -7.981 -20.495 1.00 98.00 276 ILE A N 1
ATOM 2208 C CA . ILE A 1 276 ? -4.670 -7.419 -21.782 1.00 98.00 276 ILE A CA 1
ATOM 2209 C C . ILE A 1 276 ? -4.651 -5.883 -21.741 1.00 98.00 276 ILE A C 1
ATOM 2211 O O . ILE A 1 276 ? -4.140 -5.227 -22.653 1.00 98.00 276 ILE A O 1
ATOM 2215 N N . ARG A 1 277 ? -5.155 -5.283 -20.652 1.00 98.19 277 ARG A N 1
ATOM 2216 C CA . ARG A 1 277 ? -5.105 -3.824 -20.473 1.00 98.19 277 ARG A CA 1
ATOM 2217 C C . ARG A 1 277 ? -3.678 -3.322 -20.258 1.00 98.19 277 ARG A C 1
ATOM 2219 O O . ARG A 1 277 ? -3.344 -2.253 -20.761 1.00 98.19 277 ARG A O 1
ATOM 2226 N N . PHE A 1 278 ? -2.835 -4.084 -19.563 1.00 98.38 278 PHE A N 1
ATOM 2227 C CA . PHE A 1 278 ? -1.421 -3.765 -19.380 1.00 98.38 278 PHE A CA 1
ATOM 2228 C C . PHE A 1 278 ? -0.672 -3.719 -20.719 1.00 98.38 278 PHE A C 1
ATOM 2230 O O . PHE A 1 278 ? -0.019 -2.719 -21.007 1.00 98.38 278 PHE A O 1
ATOM 2237 N N . LEU A 1 279 ? -0.813 -4.740 -21.572 1.00 98.56 279 LEU A N 1
ATOM 2238 C CA . LEU A 1 279 ? -0.179 -4.789 -22.897 1.00 98.56 279 LEU A CA 1
ATOM 2239 C C . LEU A 1 279 ? -0.653 -3.637 -23.793 1.00 98.56 279 LEU A C 1
ATOM 2241 O O . LEU A 1 279 ? 0.157 -2.995 -24.461 1.00 98.56 279 LEU A O 1
ATOM 2245 N N . ARG A 1 280 ? -1.946 -3.288 -23.745 1.00 98.38 280 ARG A N 1
ATOM 2246 C CA . ARG A 1 280 ? -2.459 -2.082 -24.414 1.00 98.38 280 ARG A CA 1
ATOM 2247 C C . ARG A 1 280 ? -1.763 -0.812 -23.907 1.00 98.38 280 ARG A C 1
ATOM 2249 O O . ARG A 1 280 ? -1.293 -0.015 -24.713 1.00 98.38 280 ARG A O 1
ATOM 2256 N N . LEU A 1 281 ? -1.629 -0.647 -22.590 1.00 98.56 281 LEU A N 1
ATOM 2257 C CA . LEU A 1 281 ? -0.942 0.500 -21.985 1.00 98.56 281 LEU A CA 1
ATOM 2258 C C . LEU A 1 281 ? 0.560 0.553 -22.334 1.00 98.56 281 LEU A C 1
ATOM 2260 O O . LEU A 1 281 ? 1.131 1.644 -22.391 1.00 98.56 281 LEU A O 1
ATOM 2264 N N . VAL A 1 282 ? 1.208 -0.591 -22.593 1.00 98.62 282 VAL A N 1
ATOM 2265 C CA . VAL A 1 282 ? 2.571 -0.641 -23.155 1.00 98.62 282 VAL A CA 1
ATOM 2266 C C . VAL A 1 282 ? 2.580 -0.052 -24.567 1.00 98.62 282 VAL A C 1
ATOM 2268 O O . VAL A 1 282 ? 3.375 0.848 -24.832 1.00 98.62 282 VAL A O 1
ATOM 2271 N N . ARG A 1 283 ? 1.665 -0.483 -25.450 1.00 98.25 283 ARG A N 1
ATOM 2272 C CA . ARG A 1 283 ? 1.548 0.040 -26.831 1.00 98.25 283 ARG A CA 1
ATOM 2273 C C . ARG A 1 283 ? 1.256 1.538 -26.871 1.00 98.25 283 ARG A C 1
ATOM 2275 O O . ARG A 1 283 ? 1.765 2.231 -27.742 1.00 98.25 283 ARG A O 1
ATOM 2282 N N . GLU A 1 284 ? 0.486 2.038 -25.909 1.00 98.19 284 GLU A N 1
ATOM 2283 C CA . GLU A 1 284 ? 0.150 3.460 -25.752 1.00 98.19 284 GLU A CA 1
ATOM 2284 C C . GLU A 1 284 ? 1.265 4.295 -25.084 1.00 98.19 284 GLU A C 1
ATOM 2286 O O . GLU A 1 284 ? 1.098 5.498 -24.863 1.00 98.19 284 GLU A O 1
ATOM 2291 N N . GLY A 1 285 ? 2.391 3.683 -24.696 1.00 98.19 285 GLY A N 1
ATOM 2292 C CA . GLY A 1 285 ? 3.501 4.386 -24.046 1.00 98.19 285 GLY A CA 1
ATOM 2293 C C . GLY A 1 285 ? 3.184 4.888 -22.633 1.00 98.19 285 GLY A C 1
ATOM 2294 O O . GLY A 1 285 ? 3.766 5.876 -22.166 1.00 98.19 285 GLY A O 1
ATOM 2295 N N . LYS A 1 286 ? 2.228 4.248 -21.950 1.00 98.38 286 LYS A N 1
ATOM 2296 C CA . LYS A 1 286 ? 1.804 4.567 -20.575 1.00 98.38 286 LYS A CA 1
ATOM 2297 C C . LYS A 1 286 ? 2.516 3.716 -19.523 1.00 98.38 286 LYS A C 1
ATOM 2299 O O . LYS A 1 286 ? 2.569 4.128 -18.361 1.00 98.38 286 LYS A O 1
ATOM 2304 N N . ILE A 1 287 ? 3.067 2.570 -19.924 1.00 98.50 287 ILE A N 1
ATOM 2305 C CA . ILE A 1 287 ? 3.946 1.728 -19.107 1.00 98.50 287 ILE A CA 1
ATOM 2306 C C . ILE A 1 287 ? 5.409 2.069 -19.388 1.00 98.50 287 ILE A C 1
ATOM 2308 O O . ILE A 1 287 ? 5.797 2.262 -20.537 1.00 98.50 287 ILE A O 1
ATOM 2312 N N . TYR A 1 288 ? 6.200 2.121 -18.321 1.00 98.50 288 TYR A N 1
ATOM 2313 C CA . TYR A 1 288 ? 7.640 2.338 -18.342 1.00 98.50 288 TYR A CA 1
ATOM 2314 C C . TYR A 1 288 ? 8.346 1.167 -17.671 1.00 98.50 288 TYR A C 1
ATOM 2316 O O . TYR A 1 288 ? 7.818 0.570 -16.727 1.00 98.50 288 TYR A O 1
ATOM 2324 N N . LEU A 1 289 ? 9.559 0.888 -18.124 1.00 98.50 289 LEU A N 1
ATOM 2325 C CA . LEU A 1 289 ? 10.488 -0.011 -17.463 1.00 98.50 289 LEU A CA 1
ATOM 2326 C C . LEU A 1 289 ? 11.723 0.783 -17.046 1.00 98.50 289 LEU A C 1
ATOM 2328 O O . LEU A 1 289 ? 12.381 1.398 -17.883 1.00 98.50 289 LEU A O 1
ATOM 2332 N N . ASP A 1 290 ? 12.031 0.755 -15.750 1.00 98.06 290 ASP A N 1
ATOM 2333 C CA . ASP A 1 290 ? 13.261 1.340 -15.233 1.00 98.06 290 ASP A CA 1
ATOM 2334 C C . ASP A 1 290 ? 14.313 0.250 -15.052 1.00 98.06 290 ASP A C 1
ATOM 2336 O O . ASP A 1 290 ? 14.098 -0.720 -14.317 1.00 98.06 290 ASP A O 1
ATOM 2340 N N . PHE A 1 291 ? 15.488 0.446 -15.642 1.00 97.00 291 PHE A N 1
ATOM 2341 C CA . PHE A 1 291 ? 16.687 -0.280 -15.237 1.00 97.00 291 PHE A CA 1
ATOM 2342 C C . PHE A 1 291 ? 17.346 0.495 -14.105 1.00 97.00 291 PHE A C 1
ATOM 2344 O O . PHE A 1 291 ? 17.564 1.700 -14.221 1.00 97.00 291 PHE A O 1
ATOM 2351 N N . THR A 1 292 ? 17.635 -0.177 -12.989 1.00 95.56 292 THR A N 1
ATOM 2352 C CA . THR A 1 292 ? 18.218 0.475 -11.807 1.00 95.56 292 THR A CA 1
ATOM 2353 C C . THR A 1 292 ? 19.454 -0.265 -11.298 1.00 95.56 292 THR A C 1
ATOM 2355 O O . THR A 1 292 ? 19.561 -0.671 -10.140 1.00 95.56 292 THR A O 1
ATOM 2358 N 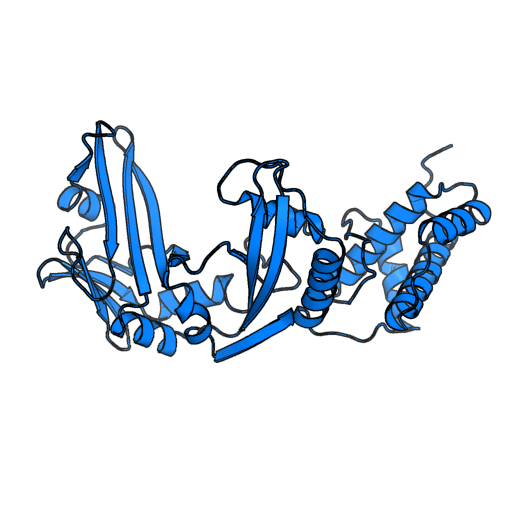N . LEU A 1 293 ? 20.429 -0.447 -12.187 1.00 95.19 293 LEU A N 1
ATOM 2359 C CA . LEU A 1 293 ? 21.655 -1.190 -11.904 1.00 95.19 293 LEU A CA 1
ATOM 2360 C C . LEU A 1 293 ? 22.833 -0.243 -11.714 1.00 95.19 293 LEU A C 1
ATOM 2362 O O . LEU A 1 293 ? 22.949 0.791 -12.371 1.00 95.19 293 LEU A O 1
ATOM 2366 N N . SER A 1 294 ? 23.746 -0.601 -10.820 1.00 95.50 294 SER A N 1
ATOM 2367 C CA . SER A 1 294 ? 24.954 0.188 -10.609 1.00 95.50 294 SER A CA 1
ATOM 2368 C C . SER A 1 294 ? 26.082 -0.612 -9.998 1.00 95.50 294 SER A C 1
ATOM 2370 O O . SER A 1 294 ? 25.851 -1.613 -9.332 1.00 95.50 294 SER A O 1
ATOM 2372 N N . GLU A 1 295 ? 27.301 -0.137 -10.172 1.00 94.62 295 GLU A N 1
ATOM 2373 C CA . GLU A 1 295 ? 28.480 -0.742 -9.574 1.00 94.62 295 GLU A CA 1
ATOM 2374 C C . GLU A 1 295 ? 28.567 -0.440 -8.066 1.00 94.62 295 GLU A C 1
ATOM 2376 O O . GLU A 1 295 ? 28.183 0.640 -7.586 1.00 94.62 295 GLU A O 1
ATOM 2381 N N . LYS A 1 296 ? 29.045 -1.431 -7.307 1.00 90.62 296 LYS A N 1
ATOM 2382 C CA . LYS A 1 296 ? 29.409 -1.331 -5.891 1.00 90.62 296 LYS A CA 1
ATOM 2383 C C . LYS A 1 296 ? 30.624 -2.228 -5.629 1.00 90.62 296 LYS A C 1
ATOM 2385 O O . LYS A 1 296 ? 30.470 -3.408 -5.306 1.00 90.62 296 LYS A O 1
ATOM 2390 N N . GLY A 1 297 ? 31.820 -1.647 -5.736 1.00 85.75 297 GLY A N 1
ATOM 2391 C CA . GLY A 1 297 ? 33.064 -2.421 -5.763 1.00 85.75 297 GLY A CA 1
ATOM 2392 C C . GLY A 1 297 ? 33.061 -3.353 -6.974 1.00 85.75 297 GLY A C 1
ATOM 2393 O O . GLY A 1 297 ? 32.618 -2.953 -8.042 1.00 85.75 297 GLY A O 1
ATOM 2394 N N . GLU A 1 298 ? 33.442 -4.612 -6.785 1.00 81.06 298 GLU A N 1
ATOM 2395 C CA . GLU A 1 298 ? 33.442 -5.629 -7.853 1.00 81.06 298 GLU A CA 1
ATOM 2396 C C . GLU A 1 298 ? 32.053 -6.226 -8.156 1.00 81.06 298 GLU A C 1
ATOM 2398 O O . GLU A 1 298 ? 31.905 -7.051 -9.055 1.00 81.06 298 GLU A O 1
ATOM 2403 N N . LYS A 1 299 ? 31.011 -5.848 -7.400 1.00 88.31 299 LYS A N 1
ATOM 2404 C CA . LYS A 1 299 ? 29.655 -6.398 -7.542 1.00 88.31 299 LYS A CA 1
ATOM 2405 C C . LYS A 1 299 ? 28.698 -5.394 -8.171 1.00 88.31 299 LYS A C 1
ATOM 2407 O O . LYS A 1 299 ? 28.824 -4.181 -8.003 1.00 88.31 299 LYS A O 1
ATOM 2412 N N . ILE A 1 300 ? 27.651 -5.916 -8.805 1.00 89.50 300 ILE A N 1
ATOM 2413 C CA . ILE A 1 300 ? 26.517 -5.113 -9.263 1.00 89.50 300 ILE A CA 1
ATOM 2414 C C . ILE A 1 300 ? 25.509 -4.975 -8.123 1.00 89.50 300 ILE A C 1
ATOM 2416 O O . ILE A 1 300 ? 24.976 -5.950 -7.591 1.00 89.50 300 ILE A O 1
ATOM 2420 N N . LYS A 1 301 ? 25.226 -3.729 -7.760 1.00 91.62 301 LYS A N 1
ATOM 2421 C CA . LYS A 1 301 ? 24.096 -3.347 -6.927 1.00 91.62 301 LYS A CA 1
ATOM 2422 C C . LYS A 1 301 ? 22.860 -3.194 -7.807 1.00 91.62 301 LYS A C 1
ATOM 2424 O O . LYS A 1 301 ? 22.734 -2.235 -8.570 1.00 91.62 301 LYS A O 1
ATOM 2429 N N . ASP A 1 302 ? 21.951 -4.143 -7.647 1.00 90.31 302 ASP A N 1
ATOM 2430 C CA . ASP A 1 302 ? 20.687 -4.228 -8.364 1.00 90.31 302 ASP A CA 1
ATOM 2431 C C . ASP A 1 302 ? 19.551 -3.651 -7.508 1.00 90.31 302 ASP A C 1
ATOM 2433 O O . ASP A 1 302 ? 19.227 -4.190 -6.448 1.00 90.31 302 ASP A O 1
ATOM 2437 N N . HIS A 1 303 ? 18.977 -2.529 -7.942 1.00 87.00 303 HIS A N 1
ATOM 2438 C CA . HIS A 1 303 ? 17.775 -1.956 -7.333 1.00 87.00 303 HIS A CA 1
ATOM 2439 C C . HIS A 1 303 ? 16.476 -2.435 -8.008 1.00 87.00 303 HIS A C 1
ATOM 2441 O O . HIS A 1 303 ? 15.387 -2.085 -7.549 1.00 87.00 303 HIS A O 1
ATOM 2447 N N . GLY A 1 304 ? 16.585 -3.279 -9.035 1.00 90.06 304 GLY A N 1
ATOM 2448 C CA . GLY A 1 304 ? 15.493 -3.921 -9.742 1.00 90.06 304 GLY A CA 1
ATOM 2449 C C . GLY A 1 304 ? 15.292 -3.438 -11.177 1.00 90.06 304 GLY A C 1
ATOM 2450 O O . GLY A 1 304 ? 15.877 -2.462 -11.655 1.00 90.06 304 GLY A O 1
ATOM 2451 N N . PHE A 1 305 ? 14.382 -4.144 -11.834 1.00 96.00 305 PHE A N 1
ATOM 2452 C CA . PHE A 1 305 ? 13.793 -3.814 -13.124 1.00 96.00 305 PHE A CA 1
ATOM 2453 C C . PHE A 1 305 ? 12.351 -3.397 -12.841 1.00 96.00 305 PHE A C 1
ATOM 2455 O O . PHE A 1 305 ? 11.484 -4.248 -12.620 1.00 96.00 305 PHE A O 1
ATOM 2462 N N . LEU A 1 306 ? 12.128 -2.093 -12.691 1.00 97.06 306 LEU A N 1
ATOM 2463 C CA . LEU A 1 306 ? 10.900 -1.577 -12.095 1.00 97.06 306 LEU A CA 1
ATOM 2464 C C . LEU A 1 306 ? 9.876 -1.283 -13.184 1.00 97.06 306 LEU A C 1
ATOM 2466 O O . LEU A 1 306 ? 10.072 -0.387 -13.998 1.00 97.06 306 LEU A O 1
ATOM 2470 N N . TRP A 1 307 ? 8.756 -1.994 -13.151 1.00 97.81 307 TRP A N 1
ATOM 2471 C CA . TRP A 1 307 ? 7.619 -1.732 -14.020 1.00 97.81 307 TRP A CA 1
ATOM 2472 C C . TRP A 1 307 ? 6.778 -0.613 -13.431 1.00 97.81 307 TRP A C 1
ATOM 2474 O O . TRP A 1 307 ? 6.339 -0.682 -12.276 1.00 97.81 307 TRP A O 1
ATOM 2484 N N . ARG A 1 308 ? 6.578 0.444 -14.214 1.00 96.94 308 ARG A N 1
ATOM 2485 C CA . ARG A 1 308 ? 5.913 1.671 -13.783 1.00 96.94 308 ARG A CA 1
ATOM 2486 C C . ARG A 1 308 ? 4.801 2.061 -14.742 1.00 96.94 308 ARG A C 1
ATOM 2488 O O . ARG A 1 308 ? 4.825 1.711 -15.912 1.00 96.94 308 ARG A O 1
ATOM 2495 N N . ILE A 1 309 ? 3.834 2.817 -14.246 1.00 96.88 309 ILE A N 1
ATOM 2496 C CA . ILE A 1 309 ? 2.683 3.303 -15.010 1.00 96.88 309 ILE A CA 1
ATOM 2497 C C . ILE A 1 309 ? 2.486 4.797 -14.768 1.00 96.88 309 ILE A C 1
ATOM 2499 O O . ILE A 1 309 ? 2.726 5.284 -13.658 1.00 96.88 309 ILE A O 1
ATOM 2503 N N . LYS A 1 310 ? 2.045 5.546 -15.786 1.00 95.50 310 LYS A N 1
ATOM 2504 C CA . LYS A 1 310 ? 1.616 6.942 -15.596 1.00 95.50 310 LYS A CA 1
ATOM 2505 C C . LYS A 1 310 ? 0.463 7.002 -14.592 1.00 95.50 310 LYS A C 1
ATOM 2507 O O . LYS A 1 310 ? -0.483 6.223 -14.677 1.00 95.50 310 LYS A O 1
ATOM 2512 N N . GLY A 1 311 ? 0.544 7.909 -13.616 1.00 91.06 311 GLY A N 1
ATOM 2513 C CA . GLY A 1 311 ? -0.401 7.936 -12.496 1.00 91.06 311 GLY A CA 1
ATOM 2514 C C . GLY A 1 311 ? -1.851 8.213 -12.904 1.00 91.06 311 GLY A C 1
ATOM 2515 O O . GLY A 1 311 ? -2.764 7.786 -12.208 1.00 91.06 311 GLY A O 1
ATOM 2516 N N . ASP A 1 312 ? -2.064 8.883 -14.036 1.00 90.94 312 ASP A N 1
ATOM 2517 C CA . ASP A 1 312 ? -3.378 9.134 -14.644 1.00 90.94 312 ASP A CA 1
ATOM 2518 C C . ASP A 1 312 ? -3.976 7.921 -15.375 1.00 90.94 312 ASP A C 1
ATOM 2520 O O . ASP A 1 312 ? -5.157 7.928 -15.694 1.00 90.94 312 ASP A O 1
ATOM 2524 N N . SER A 1 313 ? -3.171 6.890 -15.627 1.00 94.81 313 SER A N 1
ATOM 2525 C CA . SER A 1 313 ? -3.547 5.694 -16.384 1.00 94.81 313 SER A CA 1
ATOM 2526 C C . SER A 1 313 ? -3.787 4.489 -15.470 1.00 94.81 313 SER A C 1
ATOM 2528 O O . SER A 1 313 ? -4.073 3.390 -15.944 1.00 94.81 313 SER A O 1
ATOM 2530 N N . ILE A 1 314 ? -3.647 4.675 -14.151 1.00 92.69 314 ILE A N 1
ATOM 2531 C CA . ILE A 1 314 ? -3.704 3.588 -13.173 1.00 92.69 314 ILE A CA 1
ATOM 2532 C C . ILE A 1 314 ? -5.054 2.879 -13.174 1.00 92.69 314 ILE A C 1
ATOM 2534 O O . ILE A 1 314 ? -5.090 1.661 -13.128 1.00 92.69 314 ILE A O 1
ATOM 2538 N N . ASN A 1 315 ? -6.155 3.617 -13.287 1.00 91.94 315 ASN A N 1
ATOM 2539 C CA . ASN A 1 315 ? -7.512 3.077 -13.356 1.00 91.94 315 ASN A CA 1
ATOM 2540 C C . ASN A 1 315 ? -7.724 2.207 -14.604 1.00 91.94 315 ASN A C 1
ATOM 2542 O O . ASN A 1 315 ? -8.398 1.183 -14.532 1.00 91.94 315 ASN A O 1
ATOM 2546 N N . THR A 1 316 ? -7.101 2.566 -15.728 1.00 96.19 316 THR A N 1
ATOM 2547 C CA . THR A 1 316 ? -7.202 1.818 -16.985 1.00 96.19 316 THR A CA 1
ATOM 2548 C C . THR A 1 316 ? -6.609 0.414 -16.876 1.00 96.19 316 THR A C 1
ATOM 2550 O O . THR A 1 316 ? -7.033 -0.465 -17.617 1.00 96.19 316 THR A O 1
ATOM 2553 N N . LEU A 1 317 ? -5.683 0.158 -15.946 1.00 97.12 317 LEU A N 1
ATOM 2554 C CA . LEU A 1 317 ? -5.099 -1.172 -15.725 1.00 97.12 317 LEU A CA 1
ATOM 2555 C C . LEU A 1 317 ? -6.112 -2.201 -15.181 1.00 97.12 317 LEU A C 1
ATOM 2557 O O . LEU A 1 317 ? -5.959 -3.398 -15.419 1.00 97.12 317 LEU A O 1
ATOM 2561 N N . TYR A 1 318 ? -7.143 -1.751 -14.466 1.00 97.38 318 TYR A N 1
ATOM 2562 C CA . TYR A 1 318 ? -8.014 -2.600 -13.649 1.00 97.38 318 TYR A CA 1
ATOM 2563 C C . TYR A 1 318 ? -9.399 -2.771 -14.249 1.00 97.38 318 TYR A C 1
ATOM 2565 O O . TYR A 1 318 ? -9.973 -1.797 -14.728 1.00 97.38 318 TYR A O 1
ATOM 2573 N N . LEU A 1 319 ? -9.972 -3.977 -14.182 1.00 97.19 319 LEU A N 1
ATOM 2574 C CA . LEU A 1 319 ? -11.317 -4.236 -14.705 1.00 97.19 319 LEU A CA 1
ATOM 2575 C C . LEU A 1 319 ? -12.397 -3.417 -13.988 1.00 97.19 319 LEU A C 1
ATOM 2577 O O . LEU A 1 319 ? -13.308 -2.933 -14.656 1.00 97.19 319 LEU A O 1
ATOM 2581 N N . SER A 1 320 ? -12.247 -3.211 -12.675 1.00 96.25 320 SER A N 1
ATOM 2582 C CA . SER A 1 320 ? -13.140 -2.393 -11.849 1.00 96.25 320 SER A CA 1
ATOM 2583 C C . SER A 1 320 ? -12.359 -1.341 -11.061 1.00 96.25 320 SER A C 1
ATOM 2585 O O . SER A 1 320 ? -11.233 -1.584 -10.615 1.00 96.25 320 SER A O 1
ATOM 2587 N N . ASN A 1 321 ? -12.952 -0.158 -10.906 1.00 95.56 321 ASN A N 1
ATOM 2588 C CA . ASN A 1 321 ? -12.458 0.883 -10.017 1.00 95.56 321 ASN A CA 1
ATOM 2589 C C . ASN A 1 321 ? -13.597 1.789 -9.533 1.00 95.56 321 ASN A C 1
ATOM 2591 O O . ASN A 1 321 ? -14.540 2.046 -10.277 1.00 95.56 321 ASN A O 1
ATOM 2595 N N . GLU A 1 322 ? -13.459 2.326 -8.326 1.00 95.75 322 GLU A N 1
ATOM 2596 C CA . GLU A 1 322 ? -14.412 3.254 -7.713 1.00 95.75 322 GLU A CA 1
ATOM 2597 C C . GLU A 1 322 ? -13.696 4.292 -6.839 1.00 95.75 322 GLU A C 1
ATOM 2599 O O . GLU A 1 322 ? -12.556 4.091 -6.408 1.00 95.75 322 GLU A O 1
ATOM 2604 N N . ASP A 1 323 ? -14.351 5.426 -6.604 1.00 96.06 323 ASP A N 1
ATOM 2605 C CA . ASP A 1 323 ? -13.889 6.444 -5.659 1.00 96.06 323 ASP A CA 1
ATOM 2606 C C . ASP A 1 323 ? -14.539 6.188 -4.290 1.00 96.06 323 ASP A C 1
ATOM 2608 O O . ASP A 1 323 ? -15.760 6.234 -4.163 1.00 96.06 323 ASP A O 1
ATOM 2612 N N . LEU A 1 324 ? -13.731 5.897 -3.263 1.00 94.19 324 LEU A N 1
ATOM 2613 C CA . LEU A 1 324 ? -14.238 5.588 -1.920 1.00 94.19 324 LEU A CA 1
ATOM 2614 C C . LEU A 1 324 ? -14.521 6.843 -1.075 1.00 94.19 324 LEU A C 1
ATOM 2616 O O . LEU A 1 324 ? -15.371 6.782 -0.185 1.00 94.19 324 LEU A O 1
ATOM 2620 N N . ILE A 1 325 ? -13.757 7.933 -1.270 1.00 90.19 325 ILE A N 1
ATOM 2621 C CA . ILE A 1 325 ? -13.678 9.119 -0.379 1.00 90.19 325 ILE A CA 1
ATOM 2622 C C . ILE A 1 325 ? -13.401 10.412 -1.140 1.00 90.19 325 ILE A C 1
ATOM 2624 O O . ILE A 1 325 ? -12.581 10.337 -2.086 1.00 90.19 325 ILE A O 1
#

InterPro domains:
  IPR029127 MvaI/BcnI restriction endonuclease [PF15515] (108-318)
  IPR043004 MvaI/BcnI restriction endonuclease, catalytic domain [G3DSA:3.40.210.20] (107-318)
  IPR043005 MvaI/BcnI restriction endonuclease, recognition domain [G3DSA:3.30.70.3570] (164-313)

=== Feature glossary ===
Feature key, reading from the visual/contextual features back to the raw sequence:

Rendered structure images. Six rendered views show the 3D structure from the faces of a cube — i.e. along ±x, ±y, ±z. Rendering representation is drawn randomly per protein from cartoon (secondary-structure ribbons), sticks (backbone bonds), or molecular surface; coloring is either N→C rainbow (blue at the N-terminus through red at the C-terminus) or one color per chain.

Contact-map, Ramachandran, and PAE plots. The contact map is a binary N×N matrix image: pixel (i, j) is dark where Cα_i and Cα_j are within 8 Å and |i−j|>4. Because the |i−j|>4 filter removes local helical contacts, off-diagonal stripes parallel to the main diagonal indicate parallel β-sheets; stripes perpendicular to it indicate antiparallel β-sheets. The Ramachandran plot scatters every residue's (φ, ψ) pair against the sterically allowed regions. The PAE heatmap renders the predicted-aligned-error matrix.

InterPro / GO / CATH / organism. Database cross-references. InterPro integrates a dozen domain/family signature databases into unified entries with residue-range hits. GO terms attach function/process/location labels with evidence codes. CATH codes position the fold in a four-level structural taxonomy. Organism is the NCBI-taxonomy species name.

Nearest PDB structures. The Foldseek neighbor list gives the closest experimentally determined structures in the PDB, ranked by structural alignment. TM-score near 1 means near-identical fold; near 0.3 means only rough topology match. This is how one finds what a novel AlphaFold prediction most resembles in the solved-structure universe.

Predicted aligned error. PAE(i, j) answers: if I align the predicted and true structures on residue i, how far off (in Å) do I expect residue j to be? A block-diagonal PAE matrix with low values on the blocks and high values off-diagonal is the signature of a multi-domain protein with confidently predicted domains but uncertain inter-domain orientation.

Solvent-accessible surface area. Accessible surface area quantifies burial. A residue with SASA near zero is packed into the hydrophobic core; one with SASA >100 Å² sits on the surface. Computed here via the Shrake–Rupley numerical algorithm with a 1.4 Å probe.

B-factor. B-factor (Debye–Waller factor) reflects atomic displacement in the crystal lattice. It is an experimental observable (units Å²), not a prediction; low values mean the atom is pinned down, high values mean it moves or is heterogeneous across the crystal.

pLDDT. For AlphaFold models, the B-factor field carries pLDDT — the model's own estimate of local accuracy on a 0–100 scale. Regions with pLDDT<50 should be treated as essentially unmodeled; they often correspond to intrinsically disordered segments.

Backbone torsions (φ/ψ). φ (phi) and ψ (psi) are the two rotatable backbone dihedrals per residue: φ is the C(i-1)–N–Cα–C torsion, ψ is the N–Cα–C–N(i+1) torsion, both in degrees on (−180°, 180°]. α-helical residues cluster near (−60°, −45°); β-strand residues near (−120°, +130°). A Ramachandran plot is simply a scatter of (φ, ψ) for every residue.

Radius of gyration, Cα contacts, bounding box. Radius of gyration (Rg) is the root-mean-square distance of Cα atoms from their centroid — a single number for overall size and compactness. A globular domain of N residues has Rg ≈ 2.2·N^0.38 Å; an extended or disordered chain has a much larger Rg. The Cα contact count is the number of residue pairs whose Cα atoms are within 8 Å and are more than four positions apart in sequence — a standard proxy for tertiary packing density. The bounding box is the smallest axis-aligned box enclosing all Cα atoms.

Secondary structure (3-state, P-SEA). Three-state secondary structure (P-SEA) collapses the eight DSSP classes into helix (a), strand (b), and coil (c). P-SEA assigns these from Cα geometry alone — distances and angles — without requiring backbone oxygens, so it works on any Cα trace.

Secondary structure (8-state, DSSP). DSSP 8-state secondary structure assigns each residue one of H (α-helix), G (3₁₀-helix), I (π-helix), E (extended β-strand), B (isolated β-bridge), T (hydrogen-bonded turn), S (bend), or '-' (coil). The assignment is computed from backbone hydrogen-bond geometry via the Kabsch–Sander algorithm.

Foldseek 3Di. A 3Di character summarizes, for each residue, the relative orientation of the Cα frame of its nearest spatial neighbor. Because it encodes fold topology rather than chemistry, 3Di alignments detect remote structural similarity that sequence alignment misses.

mmCIF coordinates. The mmCIF block holds the 3D Cartesian coordinates of each backbone atom (N, Cα, C, O) in ångströms. mmCIF is the PDB's canonical archive format — a tagged-loop text representation of the atomic model.

Sequence. Sequence gives the chain of amino acids in standard one-letter code (A=alanine, C=cysteine, …, Y=tyrosine), read N→C. It is the only feature that is directly encoded by the gene; all structural features are derived from the folded form of this sequence.